Protein 9F8D (pdb70)

Solvent-accessible surface area: 13155 Å² total; per-residue (Å²): 226,125,169,155,84,96,64,120,119,5,72,72,67,75,22,1,136,95,38,69,73,30,63,7,83,85,34,47,46,0,11,0,52,90,16,57,17,159,43,122,17,101,0,0,0,0,1,1,0,2,31,4,13,9,1,20,25,0,54,117,4,0,129,35,0,50,60,33,57,0,4,0,0,0,0,0,2,6,1,4,4,25,0,29,27,121,72,12,42,17,100,48,0,77,14,1,2,61,2,1,8,60,2,0,54,38,12,43,163,99,81,104,85,34,61,2,0,0,0,0,8,15,2,0,0,0,0,2,0,22,0,4,14,88,68,91,75,70,10,36,0,0,0,0,0,0,4,15,3,49,26,33,82,136,58,16,86,80,19,124,100,40,8,51,101,19,128,127,70,138,65,98,132,49,51,31,51,90,66,80,22,66,9,15,4,75,30,165,90,40,19,93,79,20,65,81,25,126,41,9,33,90,61,23,26,65,1,71,1,2,22,20,27,32,42,0,26,47,68,0,104,149,6,0,71,128,1,74,11,36,0,7,0,0,1,0,45,39,9,149,47,3,34,24,140,1,2,115,46,0,46,134,63,2,112,3,181,45,65,58,45,73,53,16,146,26,0,69,6,8,0,8,36,2,58,79,131,16,25,99,29,0,41,94,53,0,35,73,11,0,38,124,78,23,120

Structure (mmCIF, N/CA/C/O backbone):
data_9F8D
#
_entry.id   9F8D
#
_cell.length_a   90.328
_cell.length_b   127.265
_cell.length_c   62.774
_cell.angle_alpha   90.00
_cell.angle_beta   90.00
_cell.angle_gamma   90.00
#
_symmetry.space_group_name_H-M   'C 2 2 21'
#
loop_
_entity.id
_entity.type
_entity.pdbx_description
1 polymer 'Monoglyceride lipase'
2 non-polymer 6-[4-(5-chloranyl-1~{H}-indol-3-yl)piperidin-1-yl]carbonyl-4~{H}-1,4-benzoxazin-3-one
3 non-polymer 1,2-ETHANEDIOL
4 water water
#
loop_
_atom_site.group_PDB
_atom_site.id
_atom_site.type_symbol
_atom_site.label_atom_id
_atom_site.label_alt_id
_atom_site.label_comp_id
_atom_site.label_asym_id
_atom_site.label_entity_id
_atom_site.label_seq_id
_atom_site.pdbx_PDB_ins_code
_atom_site.Cartn_x
_atom_site.Cartn_y
_atom_site.Cartn_z
_atom_site.occupancy
_atom_site.B_iso_or_equiv
_atom_site.auth_seq_id
_atom_site.auth_comp_id
_atom_site.auth_asym_id
_atom_site.auth_atom_id
_atom_site.pdbx_PDB_model_num
ATOM 1 N N . MET A 1 21 ? -17.467 -64.351 11.991 1.00 31.68 1 MET A N 1
ATOM 2 C CA . MET A 1 21 ? -16.989 -62.976 12.191 1.00 31.57 1 MET A CA 1
ATOM 3 C C . MET A 1 21 ? -17.876 -61.977 11.429 1.00 34.72 1 MET A C 1
ATOM 4 O O . MET A 1 21 ? -18.005 -62.094 10.196 1.00 34.20 1 MET A O 1
ATOM 9 N N . PRO A 1 22 ? -18.479 -60.965 12.113 1.00 30.94 2 PRO A N 1
ATOM 10 C CA . PRO A 1 22 ? -19.275 -59.974 11.375 1.00 29.47 2 PRO A CA 1
ATOM 11 C C . PRO A 1 22 ? -18.357 -59.064 10.561 1.00 33.86 2 PRO A C 1
ATOM 12 O O . PRO A 1 22 ? -17.180 -58.908 10.900 1.00 32.22 2 PRO A O 1
ATOM 16 N N . GLU A 1 23 ? -18.881 -58.518 9.469 1.00 30.79 3 GLU A N 1
ATOM 17 C CA . GLU A 1 23 ? -18.106 -57.699 8.547 1.00 31.33 3 GLU A CA 1
ATOM 18 C C . GLU A 1 23 ? -18.723 -56.340 8.424 1.00 33.54 3 GLU A C 1
ATOM 19 O O . GLU A 1 23 ? -19.950 -56.212 8.492 1.00 31.47 3 GLU A O 1
ATOM 25 N N . GLU A 1 24 ? -17.876 -55.319 8.205 1.00 30.83 4 GLU A N 1
ATOM 26 C CA . GLU A 1 24 ? -18.350 -53.968 7.996 1.00 30.31 4 GLU A CA 1
ATOM 27 C C . GLU A 1 24 ? -19.113 -53.888 6.666 1.00 36.41 4 GLU A C 1
ATOM 28 O O . GLU A 1 24 ? -18.701 -54.505 5.676 1.00 36.44 4 GLU A O 1
ATOM 34 N N . SER A 1 25 ? -20.251 -53.159 6.669 1.00 33.69 5 SER A N 1
ATOM 35 C CA . SER A 1 25 ? -21.104 -52.968 5.496 1.00 33.22 5 SER A CA 1
ATOM 36 C C . SER A 1 25 ? -20.350 -52.159 4.442 1.00 36.36 5 SER A C 1
ATOM 37 O O . SER A 1 25 ? -19.402 -51.442 4.790 1.00 34.24 5 SER A O 1
ATOM 40 N N . SER A 1 26 ? -20.767 -52.278 3.152 1.00 33.04 6 SER A N 1
ATOM 41 C CA . SER A 1 26 ? -20.156 -51.573 2.017 1.00 33.05 6 SER A CA 1
ATOM 42 C C . SER A 1 26 ? -20.089 -50.066 2.288 1.00 33.55 6 SER A C 1
ATOM 43 O O . SER A 1 26 ? -20.981 -49.542 2.967 1.00 31.38 6 SER A O 1
ATOM 46 N N . PRO A 1 27 ? -19.002 -49.375 1.868 1.00 30.58 7 PRO A N 1
ATOM 47 C CA . PRO A 1 27 ? -18.902 -47.933 2.151 1.00 28.29 7 PRO A CA 1
ATOM 48 C C . PRO A 1 27 ? -20.120 -47.107 1.712 1.00 27.00 7 PRO A C 1
ATOM 49 O O . PRO A 1 27 ? -20.662 -47.332 0.624 1.00 26.36 7 PRO A O 1
ATOM 53 N N . ARG A 1 28 ? -20.579 -46.202 2.587 1.00 22.62 8 ARG A N 1
ATOM 54 C CA . ARG A 1 28 ? -21.691 -45.297 2.250 1.00 21.34 8 ARG A CA 1
ATOM 55 C C . ARG A 1 28 ? -21.316 -44.385 1.097 1.00 20.05 8 ARG A C 1
ATOM 56 O O . ARG A 1 28 ? -20.187 -43.888 1.066 1.00 19.26 8 ARG A O 1
ATOM 64 N N . ARG A 1 29 ? -22.225 -44.264 0.117 1.00 18.87 9 ARG A N 1
ATOM 65 C CA . ARG A 1 29 ? -21.938 -43.518 -1.114 1.00 17.45 9 ARG A CA 1
ATOM 66 C C . ARG A 1 29 ? -22.884 -42.367 -1.307 1.00 17.84 9 ARG A C 1
ATOM 67 O O . ARG A 1 29 ? -24.020 -42.391 -0.828 1.00 17.62 9 ARG A O 1
ATOM 75 N N . THR A 1 30 ? -22.440 -41.365 -2.067 1.00 14.97 10 THR A N 1
ATOM 76 C CA . THR A 1 30 ? -23.293 -40.242 -2.424 1.00 14.89 10 THR A CA 1
ATOM 77 C C . THR A 1 30 ? -24.426 -40.752 -3.348 1.00 16.46 10 THR A C 1
ATOM 78 O O . THR A 1 30 ? -24.351 -41.879 -3.874 1.00 15.76 10 THR A O 1
ATOM 82 N N . PRO A 1 31 ? -25.429 -39.918 -3.650 1.00 15.29 11 PRO A N 1
ATOM 83 C CA . PRO A 1 31 ? -26.472 -40.353 -4.614 1.00 16.50 11 PRO A CA 1
ATOM 84 C C . PRO A 1 31 ? -25.903 -40.611 -6.012 1.00 18.33 11 PRO A C 1
ATOM 85 O O . PRO A 1 31 ? -26.566 -41.278 -6.818 1.00 19.69 11 PRO A O 1
ATOM 89 N N . GLN A 1 32 ? -24.670 -40.148 -6.275 1.00 15.79 12 GLN A N 1
ATOM 90 C CA . GLN A 1 32 ? -23.959 -40.359 -7.540 1.00 16.37 12 GLN A CA 1
ATOM 91 C C . GLN A 1 32 ? -22.972 -41.523 -7.442 1.00 19.57 12 GLN A C 1
ATOM 92 O O . GLN A 1 32 ? -22.131 -41.701 -8.329 1.00 20.57 12 GLN A O 1
ATOM 98 N N . SER A 1 33 ? -23.073 -42.305 -6.349 1.00 16.76 13 SER A N 1
ATOM 99 C CA A SER A 1 33 ? -22.327 -43.550 -6.083 0.44 17.88 13 SER A CA 1
ATOM 100 C CA B SER A 1 33 ? -22.312 -43.545 -6.168 0.56 16.31 13 SER A CA 1
ATOM 101 C C . SER A 1 33 ? -20.826 -43.359 -5.806 1.00 19.94 13 SER A C 1
ATOM 102 O O . SER A 1 33 ? -20.032 -44.312 -5.974 1.00 22.87 13 SER A O 1
ATOM 107 N N . ILE A 1 34 ? -20.439 -42.205 -5.252 1.00 17.49 14 ILE A N 1
ATOM 108 C CA A ILE A 1 34 ? -19.048 -41.984 -4.857 0.50 16.32 14 ILE A CA 1
ATOM 109 C CA B ILE A 1 34 ? -19.047 -41.994 -4.850 0.50 16.31 14 ILE A CA 1
ATOM 110 C C . ILE A 1 34 ? -18.946 -42.282 -3.351 1.00 17.97 14 ILE A C 1
ATOM 111 O O . ILE A 1 34 ? -19.728 -41.701 -2.559 1.00 16.82 14 ILE A O 1
ATOM 120 N N . PRO A 1 35 ? -17.975 -43.099 -2.875 1.00 17.65 15 PRO A N 1
ATOM 121 C CA . PRO A 1 35 ? -17.895 -43.314 -1.421 1.00 16.65 15 PRO A CA 1
ATOM 122 C C . PRO A 1 35 ? -17.634 -42.012 -0.669 1.00 18.19 15 PRO A C 1
ATOM 123 O O . PRO A 1 35 ? -16.727 -41.256 -1.044 1.00 16.76 15 PRO A O 1
ATOM 127 N N . TYR A 1 36 ? -18.397 -41.776 0.425 1.00 15.84 16 TYR A N 1
ATOM 128 C CA . TYR A 1 36 ? -18.130 -40.607 1.244 1.00 15.72 16 TYR A CA 1
ATOM 129 C C . TYR A 1 36 ? -16.718 -40.639 1.833 1.00 17.87 16 TYR A C 1
ATOM 130 O O . TYR A 1 36 ? -16.153 -39.575 2.086 1.00 18.10 16 TYR A O 1
ATOM 139 N N . GLN A 1 37 ? -16.133 -41.835 2.032 1.00 17.87 17 GLN A N 1
ATOM 140 C CA . GLN A 1 37 ? -14.769 -41.892 2.575 1.00 18.86 17 GLN A CA 1
ATOM 141 C C . GLN A 1 37 ? -13.749 -41.198 1.660 1.00 22.07 17 GLN A C 1
ATOM 142 O O . GLN A 1 37 ? -12.663 -40.832 2.128 1.00 23.94 17 GLN A O 1
ATOM 148 N N . ASP A 1 38 ? -14.109 -41.010 0.371 1.00 18.42 18 ASP A N 1
ATOM 149 C CA . ASP A 1 38 ? -13.241 -40.376 -0.608 1.00 19.03 18 ASP A CA 1
ATOM 150 C C . ASP A 1 38 ? -13.527 -38.881 -0.759 1.00 20.29 18 ASP A C 1
ATOM 151 O O . ASP A 1 38 ? -12.974 -38.240 -1.660 1.00 20.23 18 ASP A O 1
ATOM 156 N N . LEU A 1 39 ? -14.429 -38.335 0.063 1.00 17.18 19 LEU A N 1
ATOM 157 C CA . LEU A 1 39 ? -14.818 -36.935 -0.086 1.00 16.97 19 LEU A CA 1
ATOM 158 C C . LEU A 1 39 ? -14.853 -36.217 1.247 1.00 17.18 19 LEU A C 1
ATOM 159 O O . LEU A 1 39 ? -15.185 -36.855 2.258 1.00 16.79 19 LEU A O 1
ATOM 164 N N . PRO A 1 40 ? -14.630 -34.894 1.296 1.00 15.24 20 PRO A N 1
ATOM 165 C CA . PRO A 1 40 ? -14.840 -34.182 2.565 1.00 15.44 20 PRO A CA 1
ATOM 166 C C . PRO A 1 40 ? -16.337 -34.296 2.916 1.00 15.17 20 PRO A C 1
ATOM 167 O O . PRO A 1 40 ? -17.193 -34.153 2.057 1.00 14.27 20 PRO A O 1
ATOM 171 N N . HIS A 1 41 ? -16.644 -34.606 4.184 1.00 14.76 21 HIS A N 1
ATOM 172 C CA . HIS A 1 41 ? -18.036 -34.794 4.575 1.00 14.44 21 HIS A CA 1
ATOM 173 C C . HIS A 1 41 ? -18.265 -34.521 6.038 1.00 15.00 21 HIS A C 1
ATOM 174 O O . HIS A 1 41 ? -17.291 -34.334 6.797 1.00 16.75 21 HIS A O 1
ATOM 181 N N . LEU A 1 42 ? -19.543 -34.535 6.431 1.00 13.63 22 LEU A N 1
ATOM 182 C CA . LEU A 1 42 ? -19.966 -34.332 7.822 1.00 15.83 22 LEU A CA 1
ATOM 183 C C . LEU A 1 42 ? -21.262 -35.127 7.998 1.00 18.68 22 LEU A C 1
ATOM 184 O O . LEU A 1 42 ? -22.075 -35.139 7.070 1.00 21.34 22 LEU A O 1
ATOM 189 N N . VAL A 1 43 ? -21.479 -35.768 9.140 1.00 14.42 23 VAL A N 1
ATOM 190 C CA . VAL A 1 43 ? -22.711 -36.493 9.361 1.00 14.44 23 VAL A CA 1
ATOM 191 C C . VAL A 1 43 ? -23.606 -35.610 10.222 1.00 14.46 23 VAL A C 1
ATOM 192 O O . VAL A 1 43 ? -23.176 -35.188 11.305 1.00 15.60 23 VAL A O 1
ATOM 196 N N . ASN A 1 44 ? -24.825 -35.332 9.755 1.00 14.82 24 ASN A N 1
ATOM 197 C CA . ASN A 1 44 ? -25.703 -34.435 10.485 1.00 13.29 24 ASN A CA 1
ATOM 198 C C . ASN A 1 44 ? -26.407 -35.172 11.623 1.00 15.67 24 ASN A C 1
ATOM 199 O O . ASN A 1 44 ? -26.195 -36.371 11.852 1.00 16.10 24 ASN A O 1
ATOM 204 N N . ALA A 1 45 ? -27.232 -34.438 12.381 1.00 15.79 25 ALA A N 1
ATOM 205 C CA . ALA A 1 45 ? -27.912 -34.983 13.569 1.00 16.93 25 ALA A CA 1
ATOM 206 C C . ALA A 1 45 ? -28.885 -36.098 13.266 1.00 18.99 25 ALA A C 1
ATOM 207 O O . ALA A 1 45 ? -29.211 -36.882 14.170 1.00 20.00 25 ALA A O 1
ATOM 209 N N . ASP A 1 46 ? -29.332 -36.199 11.999 1.00 17.72 26 ASP A N 1
ATOM 210 C CA . ASP A 1 46 ? -30.231 -37.246 11.542 1.00 18.46 26 ASP A CA 1
ATOM 211 C C . ASP A 1 46 ? -29.465 -38.427 10.955 1.00 19.79 26 ASP A C 1
ATOM 212 O O . ASP A 1 46 ? -30.085 -39.332 10.381 1.00 20.75 26 ASP A O 1
ATOM 217 N N . GLY A 1 47 ? -28.137 -38.420 11.081 1.00 16.60 27 GLY A N 1
ATOM 218 C CA . GLY A 1 47 ? -27.291 -39.495 10.555 1.00 17.40 27 GLY A CA 1
ATOM 219 C C . GLY A 1 47 ? -27.109 -39.482 9.046 1.00 17.28 27 GLY A C 1
ATOM 220 O O . GLY A 1 47 ? -26.733 -40.501 8.453 1.00 18.01 27 GLY A O 1
ATOM 221 N N . GLN A 1 48 ? -27.338 -38.339 8.418 1.00 15.57 28 GLN A N 1
ATOM 222 C CA . GLN A 1 48 ? -27.214 -38.181 6.980 1.00 15.24 28 GLN A CA 1
ATOM 223 C C . GLN A 1 48 ? -25.877 -37.548 6.652 1.00 15.11 28 GLN A C 1
ATOM 224 O O . GLN A 1 48 ? -25.468 -36.575 7.302 1.00 15.44 28 GLN A O 1
ATOM 230 N N . TYR A 1 49 ? -25.216 -38.067 5.614 1.00 14.28 29 TYR A N 1
ATOM 231 C CA . TYR A 1 49 ? -23.941 -37.505 5.199 1.00 13.45 29 TYR A CA 1
ATOM 232 C C . TYR A 1 49 ? -24.152 -36.299 4.346 1.00 14.00 29 TYR A C 1
ATOM 233 O O . TYR A 1 49 ? -24.947 -36.323 3.376 1.00 14.69 29 TYR A O 1
ATOM 242 N N . LEU A 1 50 ? -23.421 -35.243 4.682 1.00 12.34 30 LEU A N 1
ATOM 243 C CA . LEU A 1 50 ? -23.397 -34.015 3.903 1.00 13.40 30 LEU A CA 1
ATOM 244 C C . LEU A 1 50 ? -22.048 -33.899 3.233 1.00 13.71 30 LEU A C 1
ATOM 245 O O . LEU A 1 50 ? -21.000 -34.024 3.875 1.00 13.55 30 LEU A O 1
ATOM 250 N N . PHE A 1 51 ? -22.072 -33.688 1.922 1.00 12.62 31 PHE A N 1
ATOM 251 C CA . PHE A 1 51 ? -20.845 -33.427 1.171 1.00 12.10 31 PHE A CA 1
ATOM 252 C C . PHE A 1 51 ? -20.358 -31.992 1.495 1.00 12.83 31 PHE A C 1
ATOM 253 O O . PHE A 1 51 ? -21.157 -31.051 1.404 1.00 13.14 31 PHE A O 1
ATOM 261 N N . CYS A 1 52 ? -19.052 -31.847 1.757 1.00 12.12 32 CYS A N 1
ATOM 262 C CA . CYS A 1 52 ? -18.446 -30.570 2.116 1.00 12.75 32 CYS A CA 1
ATOM 263 C C . CYS A 1 52 ? -17.413 -30.123 1.116 1.00 14.27 32 CYS A C 1
ATOM 264 O O . CYS A 1 52 ? -16.769 -30.934 0.435 1.00 13.86 32 CYS A O 1
ATOM 267 N N . ARG A 1 53 ? -17.180 -28.790 1.110 1.00 13.60 33 ARG A N 1
ATOM 268 C CA . ARG A 1 53 ? -16.133 -28.161 0.298 1.00 13.67 33 ARG A CA 1
ATOM 269 C C . ARG A 1 53 ? -15.393 -27.155 1.155 1.00 14.47 33 ARG A C 1
ATOM 270 O O . ARG A 1 53 ? -16.005 -26.472 1.992 1.00 14.37 33 ARG A O 1
ATOM 278 N N . TYR A 1 54 ? -14.087 -27.023 0.896 1.00 14.61 34 TYR A N 1
ATOM 279 C CA . TYR A 1 54 ? -13.213 -26.095 1.610 1.00 15.60 34 TYR A CA 1
ATOM 280 C C . TYR A 1 54 ? -12.291 -25.393 0.657 1.00 18.23 34 TYR A C 1
ATOM 281 O O . TYR A 1 54 ? -11.780 -26.021 -0.264 1.00 17.98 34 TYR A O 1
ATOM 290 N N . TRP A 1 55 ? -12.093 -24.075 0.866 1.00 16.38 35 TRP A N 1
ATOM 291 C CA . TRP A 1 55 ? -11.127 -23.289 0.091 1.00 17.84 35 TRP A CA 1
ATOM 292 C C . TRP A 1 55 ? -10.329 -22.481 1.111 1.00 18.69 35 TRP A C 1
ATOM 293 O O . TRP A 1 55 ? -10.807 -21.471 1.633 1.00 18.69 35 TRP A O 1
ATOM 304 N N . ALA A 1 56 ? -9.146 -22.967 1.462 1.00 18.76 36 ALA A N 1
ATOM 305 C CA . ALA A 1 56 ? -8.310 -22.344 2.481 1.00 20.26 36 ALA A CA 1
ATOM 306 C C . ALA A 1 56 ? -7.112 -21.634 1.874 1.00 23.81 36 ALA A C 1
ATOM 307 O O . ALA A 1 56 ? -6.494 -22.154 0.947 1.00 23.92 36 ALA A O 1
ATOM 309 N N . PRO A 1 57 ? -6.744 -20.469 2.431 1.00 22.31 37 PRO A N 1
ATOM 310 C CA . PRO A 1 57 ? -5.558 -19.752 1.927 1.00 23.39 37 PRO A CA 1
ATOM 311 C C . PRO A 1 57 ? -4.260 -20.403 2.439 1.00 29.72 37 PRO A C 1
ATOM 312 O O . PRO A 1 57 ? -4.329 -21.227 3.348 1.00 28.20 37 PRO A O 1
ATOM 316 N N . THR A 1 58 ? -3.088 -20.027 1.876 1.00 29.05 38 THR A N 1
ATOM 317 C CA . THR A 1 58 ? -1.793 -20.581 2.315 1.00 31.37 38 THR A CA 1
ATOM 318 C C . THR A 1 58 ? -1.402 -20.045 3.696 1.00 38.95 38 THR A C 1
ATOM 319 O O . THR A 1 58 ? -0.828 -20.781 4.502 1.00 40.23 38 THR A O 1
ATOM 323 N N . GLY A 1 59 ? -1.739 -18.785 3.959 1.00 36.88 39 GLY A N 1
ATOM 324 C CA . GLY A 1 59 ? -1.459 -18.138 5.235 1.00 38.00 39 GLY A CA 1
ATOM 325 C C . GLY A 1 59 ? -2.531 -18.398 6.272 1.00 40.91 39 GLY A C 1
ATOM 326 O O . GLY A 1 59 ? -3.505 -19.115 6.001 1.00 39.74 39 GLY A O 1
ATOM 327 N N . THR A 1 60 ? -2.353 -17.817 7.479 1.00 36.68 40 THR A N 1
ATOM 328 C CA . THR A 1 60 ? -3.318 -17.926 8.581 1.00 34.78 40 THR A CA 1
ATOM 329 C C . THR A 1 60 ? -4.602 -17.203 8.114 1.00 33.37 40 THR A C 1
ATOM 330 O O . THR A 1 60 ? -4.486 -16.087 7.605 1.00 32.25 40 THR A O 1
ATOM 334 N N . PRO A 1 61 ? -5.811 -17.806 8.231 1.00 28.53 41 PRO A N 1
ATOM 335 C CA . PRO A 1 61 ? -7.016 -17.098 7.759 1.00 26.13 41 PRO A CA 1
ATOM 336 C C . PRO A 1 61 ? -7.373 -15.917 8.648 1.00 28.82 41 PRO A C 1
ATOM 337 O O . PRO A 1 61 ? -7.139 -15.964 9.862 1.00 30.12 41 PRO A O 1
ATOM 341 N N . LYS A 1 62 ? -7.916 -14.864 8.048 1.00 25.32 42 LYS A N 1
ATOM 342 C CA . LYS A 1 62 ? -8.351 -13.684 8.789 1.00 25.11 42 LYS A CA 1
ATOM 343 C C . LYS A 1 62 ? -9.734 -13.955 9.382 1.00 24.54 42 LYS A C 1
ATOM 344 O O . LYS A 1 62 ? -10.126 -13.314 10.363 1.00 24.20 42 LYS A O 1
ATOM 350 N N . ALA A 1 63 ? -10.501 -14.867 8.753 1.00 20.62 43 ALA A N 1
ATOM 351 C CA . ALA A 1 63 ? -11.869 -15.138 9.155 1.00 18.43 43 ALA A CA 1
ATOM 352 C C . ALA A 1 63 ? -12.340 -16.366 8.411 1.00 18.66 43 ALA A C 1
ATOM 353 O O . ALA A 1 63 ? -11.692 -16.808 7.470 1.00 18.92 43 ALA A O 1
ATOM 355 N N . LEU A 1 64 ? -13.474 -16.906 8.842 1.00 17.15 44 LEU A N 1
ATOM 356 C CA . LEU A 1 64 ? -14.127 -18.034 8.175 1.00 16.13 44 LEU A CA 1
ATOM 357 C C . LEU A 1 64 ? -15.376 -17.521 7.490 1.00 16.11 44 LEU A C 1
ATOM 358 O O . LEU A 1 64 ? -15.987 -16.570 7.994 1.00 15.59 44 LEU A O 1
ATOM 363 N N . ILE A 1 65 ? -15.813 -18.194 6.421 1.00 14.77 45 ILE A N 1
ATOM 364 C CA . ILE A 1 65 ? -17.064 -17.791 5.773 1.00 14.11 45 ILE A CA 1
ATOM 365 C C . ILE A 1 65 ? -17.730 -19.040 5.233 1.00 13.82 45 ILE A C 1
ATOM 366 O O . ILE A 1 65 ? -17.122 -19.802 4.479 1.00 14.77 45 ILE A O 1
ATOM 371 N N . PHE A 1 66 ? -18.979 -19.243 5.646 1.00 12.58 46 PHE A N 1
ATOM 372 C CA . PHE A 1 66 ? -19.800 -20.344 5.145 1.00 12.41 46 PHE A CA 1
ATOM 373 C C . PHE A 1 66 ? -20.624 -19.890 3.972 1.00 13.14 46 PHE A C 1
ATOM 374 O O . PHE A 1 66 ? -21.307 -18.858 4.078 1.00 13.16 46 PHE A O 1
ATOM 382 N N . VAL A 1 67 ? -20.653 -20.673 2.899 1.00 12.20 47 VAL A N 1
ATOM 383 C CA . VAL A 1 67 ? -21.442 -20.380 1.708 1.00 12.22 47 VAL A CA 1
ATOM 384 C C . VAL A 1 67 ? -22.640 -21.313 1.666 1.00 12.89 47 VAL A C 1
ATOM 385 O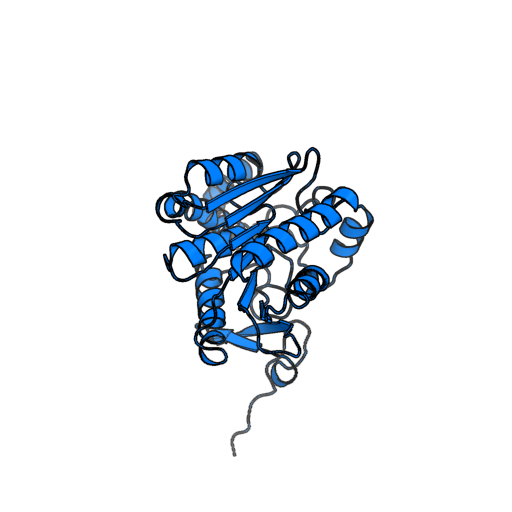 O . VAL A 1 67 ? -22.471 -22.551 1.683 1.00 12.70 47 VAL A O 1
ATOM 389 N N . SER A 1 68 ? -23.844 -20.743 1.552 1.00 12.11 48 SER A N 1
ATOM 390 C CA . SER A 1 68 ? -25.128 -21.422 1.633 1.00 11.84 48 SER A CA 1
ATOM 391 C C . SER A 1 68 ? -25.869 -21.310 0.307 1.00 12.47 48 SER A C 1
ATOM 392 O O . SER A 1 68 ? -26.328 -20.215 -0.068 1.00 12.16 48 SER A O 1
ATOM 395 N N . HIS A 1 69 ? -25.944 -22.426 -0.433 1.00 11.32 49 HIS A N 1
ATOM 396 C CA . HIS A 1 69 ? -26.544 -22.446 -1.765 1.00 10.96 49 HIS A CA 1
ATOM 397 C C . HIS A 1 69 ? -28.059 -22.462 -1.744 1.00 10.72 49 HIS A C 1
ATOM 398 O O . HIS A 1 69 ? -28.697 -22.626 -0.700 1.00 11.91 49 HIS A O 1
ATOM 405 N N . GLY A 1 70 ? -28.638 -22.272 -2.932 1.00 11.72 50 GLY A N 1
ATOM 406 C CA . GLY A 1 70 ? -30.084 -22.205 -3.051 1.00 11.72 50 GLY A CA 1
ATOM 407 C C . GLY A 1 70 ? -30.788 -23.507 -3.406 1.00 12.21 50 GLY A C 1
ATOM 408 O O . GLY A 1 70 ? -30.187 -24.602 -3.474 1.00 11.56 50 GLY A O 1
ATOM 409 N N . ALA A 1 71 ? -32.100 -23.413 -3.571 1.00 12.40 51 ALA A N 1
ATOM 410 C CA . ALA A 1 71 ? -32.968 -24.580 -3.845 1.00 12.53 51 ALA A CA 1
ATOM 411 C C . ALA A 1 71 ? -32.619 -25.257 -5.145 1.00 13.89 51 ALA A C 1
ATOM 412 O O . ALA A 1 71 ? -32.437 -24.587 -6.154 1.00 14.25 51 ALA A O 1
ATOM 414 N N . GLY A 1 72 ? -32.497 -26.584 -5.089 1.00 12.72 52 GLY A N 1
ATOM 415 C CA . GLY A 1 72 ? -32.229 -27.410 -6.261 1.00 13.20 52 GLY A CA 1
ATOM 416 C C . GLY A 1 72 ? -30.806 -27.389 -6.747 1.00 13.11 52 GLY A C 1
ATOM 417 O O . GLY A 1 72 ? -30.469 -28.196 -7.620 1.00 15.49 52 GLY A O 1
ATOM 418 N N . GLU A 1 73 ? -29.956 -26.504 -6.229 1.00 12.12 53 GLU A N 1
ATOM 419 C CA . GLU A 1 73 ? -28.589 -26.417 -6.723 1.00 12.06 53 GLU A CA 1
ATOM 420 C C . GLU A 1 73 ? -27.627 -27.039 -5.709 1.00 12.19 53 GLU A C 1
ATOM 421 O O . GLU A 1 73 ? -28.015 -27.995 -5.028 1.00 12.72 53 GLU A O 1
ATOM 427 N N . HIS A 1 74 ? -26.364 -26.595 -5.660 1.00 12.03 54 HIS A N 1
ATOM 428 C CA . HIS A 1 74 ? -25.349 -27.248 -4.837 1.00 11.42 54 HIS A CA 1
ATOM 429 C C . HIS A 1 74 ? -24.153 -26.310 -4.709 1.00 12.95 54 HIS A C 1
ATOM 430 O O . HIS A 1 74 ? -24.057 -25.278 -5.401 1.00 13.07 54 HIS A O 1
ATOM 437 N N . SER A 1 75 ? -23.209 -26.694 -3.842 1.00 12.76 55 SER A N 1
ATOM 438 C CA . SER A 1 75 ? -22.083 -25.843 -3.498 1.00 12.30 55 SER A CA 1
ATOM 439 C C . SER A 1 75 ? -21.061 -25.658 -4.594 1.00 13.37 55 SER A C 1
ATOM 440 O O . SER A 1 75 ? -20.317 -24.671 -4.548 1.00 13.53 55 SER A O 1
ATOM 443 N N . GLY A 1 76 ? -20.999 -26.575 -5.564 1.00 13.05 56 GLY A N 1
ATOM 444 C CA . GLY A 1 76 ? -20.005 -26.430 -6.633 1.00 13.99 56 GLY A CA 1
ATOM 445 C C . GLY A 1 76 ? -20.229 -25.213 -7.509 1.00 15.62 56 GLY A C 1
ATOM 446 O O . GLY A 1 76 ? -19.306 -24.765 -8.209 1.00 15.77 56 GLY A O 1
ATOM 447 N N . ARG A 1 77 ? -21.450 -24.665 -7.462 1.00 13.80 57 ARG A N 1
ATOM 448 C CA . ARG A 1 77 ? -21.777 -23.457 -8.229 1.00 14.00 57 ARG A CA 1
ATOM 449 C C . ARG A 1 77 ? -21.148 -22.197 -7.643 1.00 15.12 57 ARG A C 1
ATOM 450 O O . ARG A 1 77 ? -21.218 -21.133 -8.279 1.00 14.21 57 ARG A O 1
ATOM 458 N N . TYR A 1 78 ? -20.460 -22.316 -6.499 1.00 14.42 58 TYR A N 1
ATOM 459 C CA . TYR A 1 78 ? -19.858 -21.171 -5.816 1.00 13.87 58 TYR A CA 1
ATOM 460 C C . TYR A 1 78 ? -18.356 -21.145 -5.926 1.00 14.35 58 TYR A C 1
ATOM 461 O O . TYR A 1 78 ? -17.689 -20.347 -5.249 1.00 15.02 58 TYR A O 1
ATOM 470 N N . GLU A 1 79 ? -17.807 -21.947 -6.845 1.00 14.81 59 GLU A N 1
ATOM 471 C CA . GLU A 1 79 ? -16.377 -22.023 -7.010 1.00 15.35 59 GLU A CA 1
ATOM 472 C C . GLU A 1 79 ? -15.704 -20.658 -7.175 1.00 17.53 59 GLU A C 1
ATOM 473 O O . GLU A 1 79 ? -14.729 -20.365 -6.469 1.00 16.68 59 GLU A O 1
ATOM 479 N N . GLU A 1 80 ? -16.190 -19.831 -8.132 1.00 16.30 60 GLU A N 1
ATOM 480 C CA . GLU A 1 80 ? -15.518 -18.546 -8.366 1.00 16.55 60 GLU A CA 1
ATOM 481 C C . GLU A 1 80 ? -15.667 -17.585 -7.196 1.00 16.78 60 GLU A C 1
ATOM 482 O O . GLU A 1 80 ? -14.662 -16.933 -6.846 1.00 17.46 60 GLU A O 1
ATOM 488 N N . LEU A 1 81 ? -16.865 -17.487 -6.596 1.00 14.85 61 LEU A N 1
ATOM 489 C CA . LEU A 1 81 ? -17.023 -16.639 -5.424 1.00 15.73 61 LEU A CA 1
ATOM 490 C C . LEU A 1 81 ? -16.094 -17.073 -4.304 1.00 16.47 61 LEU A C 1
ATOM 491 O O . LEU A 1 81 ? -15.470 -16.241 -3.640 1.00 16.36 61 LEU A O 1
ATOM 496 N N . ALA A 1 82 ? -16.036 -18.395 -4.075 1.00 14.14 62 ALA A N 1
ATOM 497 C CA . ALA A 1 82 ? -15.207 -18.935 -3.011 1.00 15.49 62 ALA A CA 1
ATOM 498 C C . ALA A 1 82 ? -13.731 -18.672 -3.249 1.00 17.41 62 ALA A C 1
ATOM 499 O O . ALA A 1 82 ? -13.027 -18.274 -2.310 1.00 16.96 62 ALA A O 1
ATOM 501 N N . ARG A 1 83 ? -13.272 -18.781 -4.508 1.00 16.38 63 ARG A N 1
ATOM 502 C CA . ARG A 1 83 ? -11.869 -18.495 -4.803 1.00 17.88 63 ARG A CA 1
ATOM 503 C C . ARG A 1 83 ? -11.547 -17.018 -4.610 1.00 21.38 63 ARG A C 1
ATOM 504 O O . ARG A 1 83 ? -10.466 -16.688 -4.107 1.00 22.08 63 ARG A O 1
ATOM 512 N N . MET A 1 84 ? -12.514 -16.135 -4.890 1.00 18.31 64 MET A N 1
ATOM 513 C CA . MET A 1 84 ? -12.286 -14.700 -4.643 1.00 17.64 64 MET A CA 1
ATOM 514 C C . MET A 1 84 ? -12.157 -14.446 -3.135 1.00 18.58 64 MET A C 1
ATOM 515 O O . MET A 1 84 ? -11.254 -13.729 -2.700 1.00 19.47 64 MET A O 1
ATOM 520 N N . LEU A 1 85 ? -13.012 -15.084 -2.327 1.00 16.26 65 LEU A N 1
ATOM 521 C CA . LEU A 1 85 ? -12.980 -14.870 -0.878 1.00 16.57 65 LEU A CA 1
ATOM 522 C C . LEU A 1 85 ? -11.723 -15.450 -0.269 1.00 19.43 65 LEU A C 1
ATOM 523 O O . LEU A 1 85 ? -11.149 -14.847 0.650 1.00 20.28 65 LEU A O 1
ATOM 528 N N . MET A 1 86 ? -11.288 -16.612 -0.777 1.00 17.76 66 MET A N 1
ATOM 529 C CA A MET A 1 86 ? -10.063 -17.247 -0.319 0.50 18.27 66 MET A CA 1
ATOM 530 C CA B MET A 1 86 ? -10.050 -17.255 -0.336 0.50 17.66 66 MET A CA 1
ATOM 531 C C . MET A 1 86 ? -8.868 -16.321 -0.636 1.00 20.87 66 MET A C 1
ATOM 532 O O . MET A 1 86 ? -7.913 -16.238 0.157 1.00 21.42 66 MET A O 1
ATOM 541 N N . GLY A 1 87 ? -8.950 -15.599 -1.762 1.00 20.22 67 GLY A N 1
ATOM 542 C CA . GLY A 1 87 ? -7.925 -14.636 -2.170 1.00 22.02 67 GLY A CA 1
ATOM 543 C C . GLY A 1 87 ? -7.815 -13.460 -1.211 1.00 26.15 67 GLY A C 1
ATOM 544 O O . GLY A 1 87 ? -6.806 -12.749 -1.221 1.00 28.23 67 GLY A O 1
ATOM 545 N N . LEU A 1 88 ? -8.863 -13.225 -0.384 1.00 22.24 68 LEU A N 1
ATOM 546 C CA . LEU A 1 88 ? -8.886 -12.178 0.649 1.00 21.78 68 LEU A CA 1
ATOM 547 C C . LEU A 1 88 ? -8.412 -12.742 1.994 1.00 25.11 68 LEU A C 1
ATOM 548 O O . LEU A 1 88 ? -8.550 -12.080 3.029 1.00 25.00 68 LEU A O 1
ATOM 553 N N . ASP A 1 89 ? -7.875 -13.975 1.970 1.00 21.81 69 ASP A N 1
ATOM 554 C CA . ASP A 1 89 ? -7.361 -14.698 3.131 1.00 21.99 69 ASP A CA 1
ATOM 555 C C . ASP A 1 89 ? -8.451 -15.158 4.080 1.00 23.22 69 ASP A C 1
ATOM 556 O O . ASP A 1 89 ? -8.196 -15.353 5.275 1.00 23.32 69 ASP A O 1
ATOM 561 N N . LEU A 1 90 ? -9.650 -15.421 3.535 1.00 19.55 70 LEU A N 1
ATOM 562 C CA . LEU A 1 90 ? -10.683 -16.060 4.348 1.00 17.59 70 LEU A CA 1
ATOM 563 C C . LEU A 1 90 ? -10.652 -17.551 4.047 1.00 19.90 70 LEU A C 1
ATOM 564 O O . LEU A 1 90 ? -10.320 -17.947 2.928 1.00 19.75 70 LEU A O 1
ATOM 569 N N . LEU A 1 91 ? -11.015 -18.361 5.034 1.00 17.58 71 LEU A N 1
ATOM 570 C CA . LEU A 1 91 ? -11.150 -19.795 4.789 1.00 17.43 71 LEU A CA 1
ATOM 571 C C . LEU A 1 91 ? -12.652 -19.976 4.492 1.00 17.73 71 LEU A C 1
ATOM 572 O O . LEU A 1 91 ? -13.486 -19.713 5.371 1.00 17.75 71 LEU A O 1
ATOM 577 N N . VAL A 1 92 ? -12.970 -20.391 3.258 1.00 15.14 72 VAL A N 1
ATOM 578 C CA . VAL A 1 92 ? -14.340 -20.546 2.813 1.00 14.20 72 VAL A CA 1
ATOM 579 C C . VAL A 1 92 ? -14.707 -22.008 2.994 1.00 15.32 72 VAL A C 1
ATOM 580 O O . VAL A 1 92 ? -13.903 -22.893 2.660 1.00 15.63 72 VAL A O 1
ATOM 584 N N . PHE A 1 93 ? -15.945 -22.272 3.427 1.00 13.51 73 PHE A N 1
ATOM 585 C CA . PHE A 1 93 ? -16.420 -23.648 3.571 1.00 13.63 73 PHE A CA 1
ATOM 586 C C . PHE A 1 93 ? -17.893 -23.693 3.241 1.00 13.30 73 PHE A C 1
ATOM 587 O O . PHE A 1 93 ? -18.593 -22.674 3.274 1.00 12.81 73 PHE A O 1
ATOM 595 N N . ALA A 1 94 ? -18.359 -24.885 2.828 1.00 13.03 74 ALA A N 1
ATOM 596 C CA . ALA A 1 94 ? -19.735 -25.051 2.383 1.00 12.93 74 ALA A CA 1
ATOM 597 C C . ALA A 1 94 ? -20.078 -26.510 2.534 1.00 13.17 74 ALA A C 1
ATOM 598 O O . ALA A 1 94 ? -19.188 -27.375 2.647 1.00 12.81 74 ALA A O 1
ATOM 600 N N . HIS A 1 95 ? -21.356 -26.805 2.425 1.00 12.29 75 HIS A N 1
ATOM 601 C CA . HIS A 1 95 ? -21.809 -28.175 2.219 1.00 11.98 75 HIS A CA 1
ATOM 602 C C . HIS A 1 95 ? -23.039 -28.130 1.329 1.00 11.62 75 HIS A C 1
ATOM 603 O O . HIS A 1 95 ? -23.693 -27.076 1.202 1.00 12.50 75 HIS A O 1
ATOM 610 N N . ASP A 1 96 ? -23.372 -29.260 0.715 1.00 11.90 76 ASP A N 1
ATOM 611 C CA . ASP A 1 96 ? -24.618 -29.378 -0.019 1.00 11.99 76 ASP A CA 1
ATOM 612 C C . ASP A 1 96 ? -25.715 -29.640 1.030 1.00 11.34 76 ASP A C 1
ATOM 613 O O . ASP A 1 96 ? -25.566 -30.503 1.892 1.00 12.23 76 ASP A O 1
ATOM 618 N N . HIS A 1 97 ? -26.794 -28.852 1.010 1.00 11.35 77 HIS A N 1
ATOM 619 C CA . HIS A 1 97 ? -27.861 -29.038 1.970 1.00 11.98 77 HIS A CA 1
ATOM 620 C C . HIS A 1 97 ? -28.450 -30.443 1.765 1.00 12.69 77 HIS A C 1
ATOM 621 O O . HIS A 1 97 ? -28.365 -31.017 0.675 1.00 12.40 77 HIS A O 1
ATOM 628 N N . VAL A 1 98 ? -29.080 -30.964 2.817 1.00 13.06 78 VAL A N 1
ATOM 629 C CA A VAL A 1 98 ? -29.697 -32.262 2.700 0.63 13.83 78 VAL A CA 1
ATOM 630 C CA B VAL A 1 98 ? -29.781 -32.246 2.756 0.37 11.88 78 VAL A CA 1
ATOM 631 C C . VAL A 1 98 ? -30.647 -32.245 1.485 1.00 14.18 78 VAL A C 1
ATOM 632 O O . VAL A 1 98 ? -31.270 -31.225 1.166 1.00 13.35 78 VAL A O 1
ATOM 639 N N . GLY A 1 99 ? -30.705 -33.366 0.778 1.00 13.84 79 GLY A N 1
ATOM 640 C CA . GLY A 1 99 ? -31.533 -33.487 -0.409 1.00 13.65 79 GLY A CA 1
ATOM 641 C C . GLY A 1 99 ? -31.020 -32.787 -1.648 1.00 14.38 79 GLY A C 1
ATOM 642 O O . GLY A 1 99 ? -31.749 -32.711 -2.648 1.00 15.23 79 GLY A O 1
ATOM 643 N N . HIS A 1 100 ? -29.782 -32.279 -1.595 1.00 12.82 80 HIS A N 1
ATOM 644 C CA . HIS A 1 100 ? -29.178 -31.550 -2.714 1.00 12.00 80 HIS A CA 1
ATOM 645 C C . HIS A 1 100 ? -27.812 -32.079 -3.059 1.00 12.47 80 HIS A C 1
ATOM 646 O O . HIS A 1 100 ? -27.113 -32.635 -2.198 1.00 12.87 80 HIS A O 1
ATOM 653 N N . GLY A 1 101 ? -27.434 -31.903 -4.323 1.00 12.54 81 GLY A N 1
ATOM 654 C CA . GLY A 1 101 ? -26.089 -32.170 -4.779 1.00 12.52 81 GLY A CA 1
ATOM 655 C C . GLY A 1 101 ? -25.591 -33.544 -4.387 1.00 13.66 81 GLY A C 1
ATOM 656 O O . GLY A 1 101 ? -26.259 -34.564 -4.654 1.00 13.87 81 GLY A O 1
ATOM 657 N N . GLN A 1 102 ? -24.416 -33.567 -3.738 1.00 12.02 82 GLN A N 1
ATOM 658 C CA . GLN A 1 102 ? -23.730 -34.793 -3.346 1.00 11.84 82 GLN A CA 1
ATOM 659 C C . GLN A 1 102 ? -24.043 -35.240 -1.921 1.00 13.34 82 GLN A C 1
ATOM 660 O O . GLN A 1 102 ? -23.473 -36.224 -1.452 1.00 13.55 82 GLN A O 1
ATOM 666 N N . SER A 1 103 ? -24.964 -34.544 -1.249 1.00 12.59 83 SER A N 1
ATOM 667 C CA . SER A 1 103 ? -25.365 -34.942 0.086 1.00 12.36 83 SER A CA 1
ATOM 668 C C . SER A 1 103 ? -26.506 -35.947 0.009 1.00 13.88 83 SER A C 1
ATOM 669 O O . SER A 1 103 ? -27.116 -36.139 -1.047 1.00 13.73 83 SER A O 1
ATOM 672 N N . GLU A 1 104 ? -26.731 -36.655 1.113 1.00 13.25 84 GLU A N 1
ATOM 673 C CA . GLU A 1 104 ? -27.795 -37.648 1.170 1.00 14.40 84 GLU A CA 1
ATOM 674 C C . GLU A 1 104 ? -29.157 -36.972 1.298 1.00 16.01 84 GLU A C 1
ATOM 675 O O . GLU A 1 104 ? -29.270 -35.759 1.541 1.00 14.75 84 GLU A O 1
ATOM 681 N N . GLY A 1 105 ? -30.187 -37.801 1.155 1.00 17.03 85 GLY A N 1
ATOM 682 C CA . GLY A 1 105 ? -31.578 -37.419 1.324 1.00 17.92 85 GLY A CA 1
ATOM 683 C C . GLY A 1 105 ? -32.366 -37.488 0.034 1.00 20.38 85 GLY A C 1
ATOM 684 O O . GLY A 1 105 ? -31.823 -37.243 -1.037 1.00 19.47 85 GLY A O 1
ATOM 685 N N . GLU A 1 106 ? -33.673 -37.776 0.129 1.00 21.04 86 GLU A N 1
ATOM 686 C CA . GLU A 1 106 ? -34.535 -37.738 -1.052 1.00 21.31 86 GLU A CA 1
ATOM 687 C C . GLU A 1 106 ? -34.406 -36.324 -1.649 1.00 21.92 86 GLU A C 1
ATOM 688 O O . GLU A 1 106 ? -34.301 -35.350 -0.903 1.00 19.90 86 GLU A O 1
ATOM 694 N N . ARG A 1 107 ? -34.324 -36.220 -2.979 1.00 21.43 87 ARG A N 1
ATOM 695 C CA . ARG A 1 107 ? -34.115 -34.947 -3.641 1.00 20.46 87 ARG A CA 1
ATOM 696 C C . ARG A 1 107 ? -35.162 -33.907 -3.354 1.00 22.91 87 ARG A C 1
ATOM 697 O O . ARG A 1 107 ? -36.356 -34.169 -3.553 1.00 23.77 87 ARG A O 1
ATOM 705 N N . MET A 1 108 ? -34.725 -32.729 -2.874 1.00 18.58 88 MET A N 1
ATOM 706 C CA A MET A 1 108 ? -35.570 -31.574 -2.560 0.50 16.84 88 MET A CA 1
ATOM 707 C CA B MET A 1 108 ? -35.675 -31.652 -2.663 0.50 19.13 88 MET A CA 1
ATOM 708 C C . MET A 1 108 ? -36.780 -31.985 -1.695 1.00 22.84 88 MET A C 1
ATOM 709 O O . MET A 1 108 ? -37.949 -31.683 -1.981 1.00 22.77 88 MET A O 1
ATOM 718 N N A VAL A 1 109 ? -36.451 -32.624 -0.585 0.44 20.58 89 VAL A N 1
ATOM 719 N N B VAL A 1 109 ? -36.431 -32.698 -0.610 0.56 18.18 89 VAL A N 1
ATOM 720 C CA A VAL A 1 109 ? -37.372 -32.944 0.486 0.44 21.83 89 VAL A CA 1
ATOM 721 C CA B VAL A 1 109 ? -37.294 -33.077 0.512 0.56 18.70 89 VAL A CA 1
ATOM 722 C C A VAL A 1 109 ? -36.648 -32.549 1.768 0.44 22.10 89 VAL A C 1
ATOM 723 C C B VAL A 1 109 ? -36.619 -32.593 1.795 0.56 20.67 89 VAL A C 1
ATOM 724 O O A VAL A 1 109 ? -35.425 -32.701 1.860 0.44 20.43 89 VAL A O 1
ATOM 725 O O B VAL A 1 109 ? -35.413 -32.780 1.944 0.56 18.88 89 VAL A O 1
ATOM 732 N N . VAL A 1 110 ? -37.381 -32.011 2.733 1.00 17.84 90 VAL A N 1
ATOM 733 C CA . VAL A 1 110 ? -36.808 -31.690 4.027 1.00 17.78 90 VAL A CA 1
ATOM 734 C C . VAL A 1 110 ? -37.910 -31.860 5.048 1.00 20.17 90 VAL A C 1
ATOM 735 O O . VAL A 1 110 ? -39.010 -31.356 4.810 1.00 21.17 90 VAL A O 1
ATOM 739 N N . SER A 1 111 ? -37.632 -32.540 6.173 1.00 18.22 91 SER A N 1
ATOM 740 C CA . SER A 1 111 ? -38.662 -32.759 7.180 1.00 19.17 91 SER A CA 1
ATOM 741 C C . SER A 1 111 ? -39.198 -31.457 7.727 1.00 20.63 91 SER A C 1
ATOM 742 O O . SER A 1 111 ? -40.418 -31.309 7.905 1.00 21.28 91 SER A O 1
ATOM 745 N N . ASP A 1 112 ? -38.295 -30.487 7.947 1.00 17.85 92 ASP A N 1
ATOM 746 C CA . ASP A 1 112 ? -38.663 -29.148 8.358 1.00 18.09 92 ASP A CA 1
ATOM 747 C C . ASP A 1 112 ? -37.535 -28.257 7.917 1.00 18.49 92 ASP A C 1
ATOM 748 O O . ASP A 1 112 ? -36.376 -28.669 8.000 1.00 17.77 92 ASP A O 1
ATOM 753 N N . PHE A 1 113 ? -37.854 -27.029 7.477 1.00 17.11 93 PHE A N 1
ATOM 754 C CA . PHE A 1 113 ? -36.826 -26.109 7.005 1.00 15.92 93 PHE A CA 1
ATOM 755 C C . PHE A 1 113 ? -35.688 -25.906 8.020 1.00 17.41 93 PHE A C 1
ATOM 756 O O . PHE A 1 113 ? -34.550 -25.678 7.613 1.00 16.10 93 PHE A O 1
ATOM 764 N N . HIS A 1 114 ? -35.973 -26.044 9.337 1.00 16.74 94 HIS A N 1
ATOM 765 C CA . HIS A 1 114 ? -34.925 -25.847 10.340 1.00 16.80 94 HIS A CA 1
ATOM 766 C C . HIS A 1 114 ? -33.760 -26.834 10.237 1.00 17.12 94 HIS A C 1
ATOM 767 O O . HIS A 1 114 ? -32.657 -26.519 10.679 1.00 16.57 94 HIS A O 1
ATOM 774 N N . VAL A 1 115 ? -33.971 -27.980 9.619 1.00 15.44 95 VAL A N 1
ATOM 775 C CA . VAL A 1 115 ? -32.880 -28.939 9.421 1.00 15.05 95 VAL A CA 1
ATOM 776 C C . VAL A 1 115 ? -31.724 -28.221 8.705 1.00 14.30 95 VAL A C 1
ATOM 777 O O . VAL A 1 115 ? -30.571 -28.419 9.050 1.00 14.63 95 VAL A O 1
ATOM 781 N N . PHE A 1 116 ? -32.031 -27.369 7.700 1.00 13.73 96 PHE A N 1
ATOM 782 C CA . PHE A 1 116 ? -30.951 -26.706 6.974 1.00 13.07 96 PHE A CA 1
ATOM 783 C C . PHE A 1 116 ? -30.155 -25.780 7.890 1.00 13.62 96 PHE A C 1
ATOM 784 O O . PHE A 1 116 ? -28.919 -25.689 7.762 1.00 13.94 96 PHE A O 1
ATOM 792 N N . VAL A 1 117 ? -30.860 -25.047 8.791 1.00 13.60 97 VAL A N 1
ATOM 793 C CA . VAL A 1 117 ? -30.241 -24.121 9.717 1.00 13.42 97 VAL A CA 1
ATOM 794 C C . VAL A 1 117 ? -29.399 -24.900 10.742 1.00 14.53 97 VAL A C 1
ATOM 795 O O . VAL A 1 117 ? -28.246 -24.549 10.999 1.00 14.43 97 VAL A O 1
ATOM 799 N N . ARG A 1 118 ? -29.984 -25.928 11.345 1.00 14.46 98 ARG A N 1
ATOM 800 C CA . ARG A 1 118 ? -29.282 -26.808 12.270 1.00 14.70 98 ARG A CA 1
ATOM 801 C C . ARG A 1 118 ? -27.978 -27.325 11.655 1.00 14.90 98 ARG A C 1
ATOM 802 O O . ARG A 1 118 ? -26.941 -27.338 12.306 1.00 15.11 98 ARG A O 1
ATOM 810 N N . ASP A 1 119 ? -28.044 -27.759 10.393 1.00 13.93 99 ASP A N 1
ATOM 811 C CA . ASP A 1 119 ? -26.856 -28.335 9.772 1.00 13.50 99 ASP A CA 1
ATOM 812 C C . ASP A 1 119 ? -25.777 -27.286 9.477 1.00 13.65 99 ASP A C 1
ATOM 813 O O . ASP A 1 119 ? -24.586 -27.570 9.651 1.00 13.58 99 ASP A O 1
ATOM 818 N N . VAL A 1 120 ? -26.193 -26.074 9.063 1.00 12.93 100 VAL A N 1
ATOM 819 C CA . VAL A 1 120 ? -25.199 -24.994 8.924 1.00 12.90 100 VAL A CA 1
ATOM 820 C C . VAL A 1 120 ? -24.521 -24.757 10.273 1.00 14.07 100 VAL A C 1
ATOM 821 O O . VAL A 1 120 ? -23.301 -24.637 10.353 1.00 13.67 100 VAL A O 1
ATOM 825 N N . LEU A 1 121 ? -25.329 -24.683 11.346 1.00 14.02 101 LEU A N 1
ATOM 826 C CA . LEU A 1 121 ? -24.748 -24.427 12.656 1.00 14.80 101 LEU A CA 1
ATOM 827 C C . LEU A 1 121 ? -23.783 -25.523 13.100 1.00 16.22 101 LEU A C 1
ATOM 828 O O . LEU A 1 121 ? -22.739 -25.229 13.693 1.00 15.82 101 LEU A O 1
ATOM 833 N N . GLN A 1 122 ? -24.103 -26.806 12.771 1.00 14.42 102 GLN A N 1
ATOM 834 C CA . GLN A 1 122 ? -23.176 -27.859 13.136 1.00 14.52 102 GLN A CA 1
ATOM 835 C C . GLN A 1 122 ? -21.859 -27.658 12.412 1.00 15.67 102 GLN A C 1
ATOM 836 O O . GLN A 1 122 ? -20.792 -27.835 12.982 1.00 16.27 102 GLN A O 1
ATOM 842 N N . HIS A 1 123 ? -21.918 -27.348 11.118 1.00 13.96 103 HIS A N 1
ATOM 843 C CA . HIS A 1 123 ? -20.674 -27.196 10.358 1.00 14.24 103 HIS A CA 1
ATOM 844 C C . HIS A 1 123 ? -19.869 -25.985 10.859 1.00 15.19 103 HIS A C 1
ATOM 845 O O . HIS A 1 123 ? -18.638 -26.068 11.003 1.00 15.51 103 HIS A O 1
ATOM 852 N N . VAL A 1 124 ? -20.569 -24.866 11.152 1.00 14.17 104 VAL A N 1
ATOM 853 C CA . VAL A 1 124 ? -19.889 -23.680 11.690 1.00 14.54 104 VAL A CA 1
ATOM 854 C C . VAL A 1 124 ? -19.229 -24.038 13.034 1.00 16.97 104 VAL A C 1
ATOM 855 O O . VAL A 1 124 ? -18.064 -23.722 13.260 1.00 16.76 104 VAL A O 1
ATOM 859 N N . ASP A 1 125 ? -19.975 -24.728 13.906 1.00 15.99 105 ASP A N 1
ATOM 860 C CA . ASP A 1 125 ? -19.406 -25.102 15.194 1.00 17.05 105 ASP A CA 1
ATOM 861 C C . ASP A 1 125 ? -18.168 -26.001 15.071 1.00 18.37 105 ASP A C 1
ATOM 862 O O . ASP A 1 125 ? -17.177 -25.842 15.805 1.00 19.82 105 ASP A O 1
ATOM 867 N N . SER A 1 126 ? -18.226 -26.952 14.142 1.00 17.27 106 SER A N 1
ATOM 868 C CA A SER A 1 126 ? -17.119 -27.861 13.893 0.50 17.62 106 SER A CA 1
ATOM 869 C CA C SER A 1 126 ? -17.116 -27.857 13.908 0.49 18.35 106 SER A CA 1
ATOM 870 C C . SER A 1 126 ? -15.890 -27.102 13.379 1.00 21.04 106 SER A C 1
ATOM 871 O O . SER A 1 126 ? -14.771 -27.358 13.813 1.00 22.79 106 SER A O 1
ATOM 876 N N . MET A 1 127 ? -16.094 -26.150 12.474 1.00 18.43 107 MET A N 1
ATOM 877 C CA . MET A 1 127 ? -14.974 -25.380 11.931 1.00 19.45 107 MET A CA 1
ATOM 878 C C . MET A 1 127 ? -14.351 -24.449 12.928 1.00 23.08 107 MET A C 1
ATOM 879 O O . MET A 1 127 ? -13.126 -24.259 12.922 1.00 24.57 107 MET A O 1
ATOM 884 N N . GLN A 1 128 ? -15.167 -23.901 13.820 1.00 20.17 108 GLN A N 1
ATOM 885 C CA . GLN A 1 128 ? -14.650 -22.994 14.858 1.00 21.52 108 GLN A CA 1
ATOM 886 C C . GLN A 1 128 ? -13.814 -23.749 15.883 1.00 25.25 108 GLN A C 1
ATOM 887 O O . GLN A 1 128 ? -12.951 -23.157 16.528 1.00 27.05 108 GLN A O 1
ATOM 893 N N . LYS A 1 129 ? -14.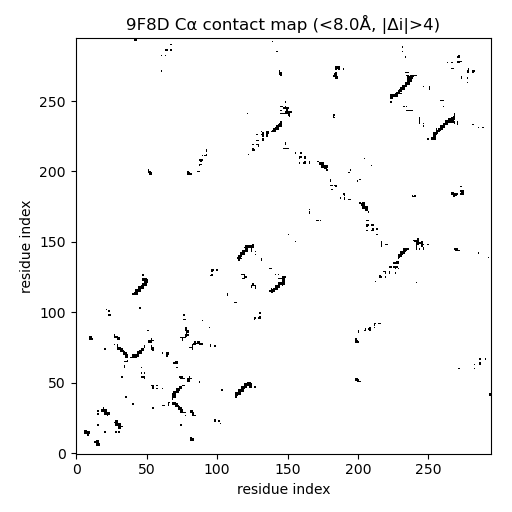014 -25.063 15.991 1.00 23.89 109 LYS A N 1
ATOM 894 C CA . LYS A 1 129 ? -13.170 -25.875 16.874 1.00 24.36 109 LYS A CA 1
ATOM 895 C C . LYS A 1 129 ? -11.769 -25.995 16.278 1.00 31.11 109 LYS A C 1
ATOM 896 O O . LYS A 1 129 ? -10.783 -25.938 17.025 1.00 32.41 109 LYS A O 1
ATOM 902 N N . ASP A 1 130 ? -11.686 -26.188 14.948 1.00 28.99 110 ASP A N 1
ATOM 903 C CA . ASP A 1 130 ? -10.432 -26.362 14.214 1.00 31.75 110 ASP A CA 1
ATOM 904 C C . ASP A 1 130 ? -9.699 -25.040 14.020 1.00 37.24 110 ASP A C 1
ATOM 905 O O . ASP A 1 130 ? -8.476 -25.037 13.893 1.00 39.20 110 ASP A O 1
ATOM 910 N N . TYR A 1 131 ? -10.450 -23.922 13.959 1.00 32.14 111 TYR A N 1
ATOM 911 C CA . TYR A 1 131 ? -9.914 -22.577 13.759 1.00 31.03 111 TYR A CA 1
ATOM 912 C C . TYR A 1 131 ? -10.515 -21.650 14.837 1.00 34.29 111 TYR A C 1
ATOM 913 O O . TYR A 1 131 ? -11.413 -20.865 14.529 1.00 34.89 111 TYR A O 1
ATOM 922 N N . PRO A 1 132 ? -10.085 -21.777 16.123 1.00 31.61 112 PRO A N 1
ATOM 923 C CA . PRO A 1 132 ? -10.686 -20.959 17.188 1.00 31.04 112 PRO A CA 1
ATOM 924 C C . PRO A 1 132 ? -10.307 -19.485 17.133 1.00 34.53 112 PRO A C 1
ATOM 925 O O . PRO A 1 132 ? -9.273 -19.135 16.569 1.00 36.10 112 PRO A O 1
ATOM 929 N N . GLY A 1 133 ? -11.155 -18.653 17.725 1.00 31.73 113 GLY A N 1
ATOM 930 C CA . GLY A 1 133 ? -10.967 -17.212 17.813 1.00 31.64 113 GLY A CA 1
ATOM 931 C C . GLY A 1 133 ? -11.208 -16.411 16.548 1.00 33.95 113 GLY A C 1
ATOM 932 O O . GLY A 1 133 ? -11.126 -15.177 16.593 1.00 35.57 113 GLY A O 1
ATOM 933 N N . LEU A 1 134 ? -11.519 -17.076 15.419 1.00 27.34 114 LEU A N 1
ATOM 934 C CA . LEU A 1 134 ? -11.713 -16.352 14.172 1.00 25.58 114 LEU A CA 1
ATOM 935 C C . LEU A 1 134 ? -13.140 -15.875 14.019 1.00 25.09 114 LEU A C 1
ATOM 936 O O . LEU A 1 134 ? -14.073 -16.632 14.318 1.00 24.77 114 LEU A O 1
ATOM 941 N N . PRO A 1 135 ? -13.327 -14.678 13.438 1.00 21.93 115 PRO A N 1
ATOM 942 C CA . PRO A 1 135 ? -14.693 -14.230 13.118 1.00 20.59 115 PRO A CA 1
ATOM 943 C C . PRO A 1 135 ? -15.281 -15.140 12.040 1.00 20.73 115 PRO A C 1
ATOM 944 O O . PRO A 1 135 ? -14.525 -15.703 11.236 1.00 20.57 115 PRO A O 1
ATOM 948 N N . VAL A 1 136 ? -16.615 -15.285 12.042 1.00 17.17 116 VAL A N 1
ATOM 949 C CA A VAL A 1 136 ? -17.278 -16.108 11.039 0.56 16.17 116 VAL A CA 1
ATOM 950 C CA B VAL A 1 136 ? -17.318 -16.124 11.063 0.44 16.24 116 VAL A CA 1
ATOM 951 C C . VAL A 1 136 ? -18.383 -15.317 10.350 1.00 16.95 116 VAL A C 1
ATOM 952 O O . VAL A 1 136 ? -19.206 -14.677 10.992 1.00 17.47 116 VAL A O 1
ATOM 959 N N . PHE A 1 137 ? -18.378 -15.385 9.033 1.00 15.02 117 PHE A N 1
ATOM 960 C CA . PHE A 1 137 ? -19.356 -14.731 8.181 1.00 14.58 117 PHE A CA 1
ATOM 961 C C . PHE A 1 137 ? -20.217 -15.799 7.507 1.00 13.93 117 PHE A C 1
ATOM 962 O O . PHE A 1 137 ? -19.826 -16.980 7.419 1.00 13.90 117 PHE A O 1
ATOM 970 N N . LEU A 1 138 ? -21.349 -15.372 6.979 1.00 13.77 118 LEU A N 1
ATOM 971 C CA . LEU A 1 138 ? -22.245 -16.209 6.186 1.00 13.72 118 LEU A CA 1
ATOM 972 C C . LEU A 1 138 ? -22.443 -15.556 4.845 1.00 13.82 118 LEU A C 1
ATOM 973 O O . LEU A 1 138 ? -22.538 -14.315 4.774 1.00 14.26 118 LEU A O 1
ATOM 978 N N . LEU A 1 139 ? -22.573 -16.350 3.781 1.00 12.73 119 LEU A N 1
ATOM 979 C CA . LEU A 1 139 ? -22.920 -15.836 2.462 1.00 12.61 119 LEU A CA 1
ATOM 980 C C . LEU A 1 139 ? -24.022 -16.758 1.983 1.00 12.26 119 LEU A C 1
ATOM 981 O O . LEU A 1 139 ? -23.835 -17.986 2.002 1.00 12.91 119 LEU A O 1
ATOM 986 N N . GLY A 1 140 ? -25.174 -16.224 1.606 1.00 11.30 120 GLY A N 1
ATOM 987 C CA . GLY A 1 140 ? -26.244 -17.090 1.121 1.00 11.06 120 GLY A CA 1
ATOM 988 C C . GLY A 1 140 ? -26.922 -16.475 -0.076 1.00 11.28 120 GLY A C 1
ATOM 989 O O . GLY A 1 140 ? -27.132 -15.251 -0.108 1.00 12.13 120 GLY A O 1
ATOM 990 N N . HIS A 1 141 ? -27.370 -17.334 -0.983 1.00 10.91 121 HIS A N 1
ATOM 991 C CA . HIS A 1 141 ? -28.164 -16.925 -2.116 1.00 11.08 121 HIS A CA 1
ATOM 992 C C . HIS A 1 141 ? -29.526 -17.576 -2.074 1.00 11.32 121 HIS A C 1
ATOM 993 O O . HIS A 1 141 ? -29.641 -18.779 -1.873 1.00 11.07 121 HIS A O 1
ATOM 1000 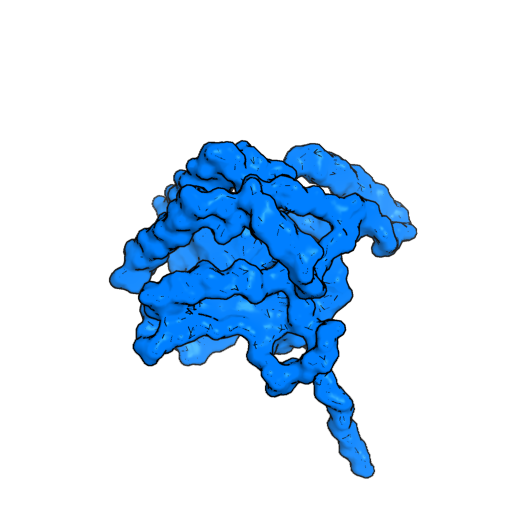N N . SER A 1 142 ? -30.587 -16.782 -2.245 1.00 11.06 122 SER A N 1
ATOM 1001 C CA . SER A 1 142 ? -31.931 -17.289 -2.474 1.00 11.14 122 SER A CA 1
ATOM 1002 C C . SER A 1 142 ? -32.404 -18.121 -1.287 1.00 11.19 122 SER A C 1
ATOM 1003 O O . SER A 1 142 ? -32.377 -17.605 -0.152 1.00 11.73 122 SER A O 1
ATOM 1006 N N . MET A 1 143 ? -32.811 -19.385 -1.463 1.00 11.54 123 MET A N 1
ATOM 1007 C CA . MET A 1 143 ? -33.181 -20.175 -0.287 1.00 11.30 123 MET A CA 1
ATOM 1008 C C . MET A 1 143 ? -32.015 -20.198 0.719 1.00 11.85 123 MET A C 1
ATOM 1009 O O . MET A 1 143 ? -32.231 -20.175 1.939 1.00 12.21 123 MET A O 1
ATOM 1014 N N . GLY A 1 144 ? -30.783 -20.226 0.220 1.00 11.66 124 GLY A N 1
ATOM 1015 C CA . GLY A 1 144 ? -29.586 -20.212 1.053 1.00 11.55 124 GLY A CA 1
ATOM 1016 C C . GLY A 1 144 ? -29.447 -18.931 1.856 1.00 11.98 124 GLY A C 1
ATOM 1017 O O . GLY A 1 144 ? -28.814 -18.927 2.923 1.00 12.37 124 GLY A O 1
ATOM 1018 N N . GLY A 1 145 ? -30.020 -17.833 1.351 1.00 11.49 125 GLY A N 1
ATOM 1019 C CA . GLY A 1 145 ? -30.045 -16.542 2.041 1.00 12.53 125 GLY A CA 1
ATOM 1020 C C . GLY A 1 145 ? -31.067 -16.560 3.144 1.00 12.41 125 GLY A C 1
ATOM 1021 O O . GLY A 1 145 ? -30.805 -15.998 4.215 1.00 12.54 125 GLY A O 1
ATOM 1022 N N . ALA A 1 146 ? -32.232 -17.197 2.939 1.00 11.85 126 ALA A N 1
ATOM 1023 C CA . ALA A 1 146 ? -33.169 -17.409 4.048 1.00 13.05 126 ALA A CA 1
ATOM 1024 C C . ALA A 1 146 ? -32.515 -18.264 5.126 1.00 13.63 126 ALA A C 1
ATOM 1025 O O . ALA A 1 146 ? -32.645 -17.945 6.315 1.00 13.74 126 ALA A O 1
ATOM 1027 N N . ILE A 1 147 ? -31.770 -19.302 4.735 1.00 12.20 127 ILE A N 1
ATOM 1028 C CA . ILE A 1 147 ? -31.074 -20.118 5.729 1.00 12.03 127 ILE A CA 1
ATOM 1029 C C . ILE A 1 147 ? -30.086 -19.259 6.489 1.00 13.51 127 ILE A C 1
ATOM 1030 O O . ILE A 1 147 ? -30.026 -19.347 7.728 1.00 13.79 127 ILE A O 1
ATOM 1035 N N . ALA A 1 148 ? -29.320 -18.403 5.793 1.00 12.69 128 ALA A N 1
ATOM 1036 C CA . ALA A 1 148 ? -28.360 -17.531 6.491 1.00 13.22 128 ALA A CA 1
ATOM 1037 C C . ALA A 1 148 ? -29.023 -16.593 7.460 1.00 14.44 128 ALA A C 1
ATOM 1038 O O . ALA A 1 148 ? -28.563 -16.454 8.597 1.00 14.43 128 ALA A O 1
ATOM 1040 N N . ILE A 1 149 ? -30.125 -15.957 7.051 1.00 12.82 129 ILE A N 1
ATOM 1041 C CA . ILE A 1 149 ? -30.851 -15.052 7.964 1.00 13.10 129 ILE A CA 1
ATOM 1042 C C . ILE A 1 149 ? -31.300 -15.816 9.211 1.00 15.42 129 ILE A C 1
ATOM 1043 O O . ILE A 1 149 ? -31.146 -15.311 10.317 1.00 15.19 129 ILE A O 1
ATOM 1048 N N . LEU A 1 150 ? -31.876 -17.007 9.044 1.00 14.81 130 LEU A N 1
ATOM 1049 C CA . LEU A 1 150 ? -32.387 -17.735 10.205 1.00 15.49 130 LEU A CA 1
ATOM 1050 C C . LEU A 1 150 ? -31.266 -18.235 11.084 1.00 16.55 130 LEU A C 1
ATOM 1051 O O . LEU A 1 150 ? -31.422 -18.287 12.320 1.00 18.05 130 LEU A O 1
ATOM 1056 N N . THR A 1 151 ? -30.115 -18.522 10.502 1.00 14.90 131 THR A N 1
ATOM 1057 C CA . THR A 1 151 ? -28.926 -18.963 11.238 1.00 15.52 131 THR A CA 1
ATOM 1058 C C . THR A 1 151 ? -28.397 -17.808 12.100 1.00 17.08 131 THR A C 1
ATOM 1059 O O . THR A 1 151 ? -28.161 -17.996 13.302 1.00 17.17 131 THR A O 1
ATOM 1063 N N . ALA A 1 152 ? -28.269 -16.611 11.532 1.00 16.04 132 ALA A N 1
ATOM 1064 C CA . ALA A 1 152 ? -27.795 -15.446 12.294 1.00 16.82 132 ALA A CA 1
ATOM 1065 C C . ALA A 1 152 ? -28.807 -15.019 13.333 1.00 21.17 132 ALA A C 1
ATOM 1066 O O . ALA A 1 152 ? -28.405 -14.552 14.428 1.00 22.99 132 ALA A O 1
ATOM 1068 N N . ALA A 1 153 ? -30.119 -15.157 13.043 1.00 19.00 133 ALA A N 1
ATOM 1069 C CA . ALA A 1 153 ? -31.157 -14.770 14.021 1.00 20.82 133 ALA A CA 1
ATOM 1070 C C . ALA A 1 153 ? -31.169 -15.721 15.210 1.00 23.87 133 ALA A C 1
ATOM 1071 O O . ALA A 1 153 ? -31.493 -15.296 16.331 1.00 23.69 133 ALA A O 1
ATOM 1073 N N . GLU A 1 154 ? -30.830 -16.986 14.996 1.00 20.42 134 GLU A N 1
ATOM 1074 C CA . GLU A 1 154 ? -30.792 -17.982 16.070 1.00 21.11 134 GLU A CA 1
ATOM 1075 C C . GLU A 1 154 ? -29.632 -17.704 17.044 1.00 23.70 134 GLU A C 1
ATOM 1076 O O . GLU A 1 154 ? -29.743 -18.004 18.241 1.00 25.06 134 GLU A O 1
ATOM 1082 N N . ARG A 1 155 ? -28.531 -17.130 16.556 1.00 20.71 135 ARG A N 1
ATOM 1083 C CA . ARG A 1 155 ? -27.335 -16.845 17.342 1.00 21.49 135 ARG A CA 1
ATOM 1084 C C . ARG A 1 155 ? -26.959 -15.366 17.262 1.00 23.68 135 ARG A C 1
ATOM 1085 O O . ARG A 1 155 ? -25.928 -15.023 16.673 1.00 20.98 135 ARG A O 1
ATOM 1093 N N . PRO A 1 156 ? -27.751 -14.455 17.873 1.00 24.88 136 PRO A N 1
ATOM 1094 C CA . PRO A 1 156 ? -27.374 -13.035 17.827 1.00 26.27 136 PRO A CA 1
ATOM 1095 C C . PRO A 1 156 ? -25.988 -12.790 18.420 1.00 25.67 136 PRO A C 1
ATOM 1096 O O . PRO A 1 156 ? -25.607 -13.391 19.453 1.00 25.59 136 PRO A O 1
ATOM 1100 N N . GLY A 1 157 ? -25.228 -11.946 17.735 1.00 23.23 137 GLY A N 1
ATOM 1101 C CA . GLY A 1 157 ? -23.858 -11.592 18.098 1.00 24.31 137 GLY A CA 1
ATOM 1102 C C . GLY A 1 157 ? -22.781 -12.594 17.731 1.00 27.38 137 GLY A C 1
ATOM 1103 O O . GLY A 1 157 ? -21.596 -12.289 17.875 1.00 29.51 137 GLY A O 1
ATOM 1104 N N . HIS A 1 158 ? -23.158 -13.770 17.228 1.00 22.25 138 HIS A N 1
ATOM 1105 C CA . HIS A 1 158 ? -22.163 -14.788 16.918 1.00 23.11 138 HIS A CA 1
ATOM 1106 C C . HIS A 1 158 ? -21.446 -14.550 15.604 1.00 23.60 138 HIS A C 1
ATOM 1107 O O . HIS A 1 158 ? -20.287 -14.965 15.463 1.00 25.55 138 HIS A O 1
ATOM 1114 N N . PHE A 1 159 ? -22.177 -14.053 14.584 1.00 18.46 139 PHE A N 1
ATOM 1115 C CA . PHE A 1 159 ? -21.592 -13.899 13.266 1.00 17.45 139 PHE A CA 1
ATOM 1116 C C . PHE A 1 159 ? -21.125 -12.474 13.063 1.00 17.76 139 PHE A C 1
ATOM 1117 O O . PHE A 1 159 ? -21.765 -11.513 13.530 1.00 19.24 139 PHE A O 1
ATOM 1125 N N . ALA A 1 160 ? -19.993 -12.350 12.348 1.00 17.37 140 ALA A N 1
ATOM 1126 C CA . ALA A 1 160 ? -19.409 -11.038 12.082 1.00 17.78 140 ALA A CA 1
ATOM 1127 C C . ALA A 1 160 ? -20.164 -10.296 10.996 1.00 17.58 140 ALA A C 1
ATOM 1128 O O . ALA A 1 160 ? -20.155 -9.062 10.973 1.00 18.44 140 ALA A O 1
ATOM 1130 N N . GLY A 1 161 ? -20.789 -11.019 10.095 1.00 15.49 141 GLY A N 1
ATOM 1131 C CA . GLY A 1 161 ? -21.479 -10.379 8.989 1.00 15.06 141 GLY A CA 1
ATOM 1132 C C . GLY A 1 161 ? -22.103 -11.413 8.088 1.00 16.13 141 GLY A C 1
ATOM 1133 O O . GLY A 1 161 ? -21.800 -12.622 8.168 1.00 14.92 141 GLY A O 1
ATOM 1134 N N . MET A 1 162 ? -22.964 -10.935 7.199 1.00 13.96 142 MET A N 1
ATOM 1135 C CA . MET A 1 162 ? -23.710 -11.795 6.281 1.00 13.41 142 MET A CA 1
ATOM 1136 C C . MET A 1 162 ? -23.805 -11.110 4.931 1.00 13.55 142 MET A C 1
ATOM 1137 O O . MET A 1 162 ? -24.114 -9.913 4.866 1.00 14.73 142 MET A O 1
ATOM 1142 N N . VAL A 1 163 ? -23.533 -11.835 3.864 1.00 12.46 143 VAL A N 1
ATOM 1143 C CA . VAL A 1 163 ? -23.664 -11.391 2.494 1.00 11.73 143 VAL A CA 1
ATOM 1144 C C . VAL A 1 163 ? -24.866 -12.109 1.910 1.00 12.16 143 VAL A C 1
ATOM 1145 O O . VAL A 1 163 ? -24.873 -13.351 1.930 1.00 12.62 143 VAL A O 1
ATOM 1149 N N . LEU A 1 164 ? -25.876 -11.385 1.425 1.00 12.11 144 LEU A N 1
ATOM 1150 C CA . LEU A 1 164 ? -27.087 -12.001 0.902 1.00 11.81 144 LEU A CA 1
ATOM 1151 C C . LEU A 1 164 ? -27.274 -11.633 -0.531 1.00 11.85 144 LEU A C 1
ATOM 1152 O O . LEU A 1 164 ? -27.306 -10.439 -0.898 1.00 12.09 144 LEU A O 1
ATOM 1157 N N . ILE A 1 165 ? -27.362 -12.643 -1.383 1.00 10.67 145 ILE A N 1
ATOM 1158 C CA . ILE A 1 165 ? -27.560 -12.462 -2.817 1.00 10.95 145 ILE A CA 1
ATOM 1159 C C . ILE A 1 165 ? -28.972 -12.900 -3.114 1.00 11.62 145 ILE A C 1
ATOM 1160 O O . ILE A 1 165 ? -29.264 -14.109 -3.021 1.00 11.74 145 ILE A O 1
ATOM 1165 N N . SER A 1 166 ? -29.879 -11.932 -3.403 1.00 11.64 146 SER A N 1
ATOM 1166 C CA A SER A 1 166 ? -31.287 -12.196 -3.695 0.37 10.03 146 SER A CA 1
ATOM 1167 C CA B SER A 1 166 ? -31.290 -12.203 -3.692 0.63 11.20 146 SER A CA 1
ATOM 1168 C C . SER A 1 166 ? -31.857 -13.251 -2.748 1.00 11.98 146 SER A C 1
ATOM 1169 O O . SER A 1 166 ? -32.353 -14.309 -3.177 1.00 12.32 146 SER A O 1
ATOM 1174 N N . PRO A 1 167 ? -31.796 -12.974 -1.437 1.00 11.11 147 PRO A N 1
ATOM 1175 C CA . PRO A 1 167 ? -32.321 -13.948 -0.469 1.00 11.43 147 PRO A CA 1
ATOM 1176 C C . PRO A 1 167 ? -33.812 -14.134 -0.593 1.00 12.36 147 PRO A C 1
ATOM 1177 O O . PRO A 1 167 ? -34.560 -13.215 -0.976 1.00 12.73 147 PRO A O 1
ATOM 1181 N N . LEU A 1 168 ? -34.259 -15.316 -0.198 1.00 12.18 148 LEU A N 1
ATOM 1182 C CA . LEU A 1 168 ? -35.667 -15.565 -0.155 1.00 12.66 148 LEU A CA 1
ATOM 1183 C C . LEU A 1 168 ? -36.260 -14.892 1.092 1.00 13.79 148 LEU A C 1
ATOM 1184 O O . LEU A 1 168 ? -36.170 -15.428 2.206 1.00 13.79 148 LEU A O 1
ATOM 1189 N N . VAL A 1 169 ? -36.852 -13.706 0.882 1.00 13.22 149 VAL A N 1
ATOM 1190 C CA . VAL A 1 169 ? -37.557 -12.973 1.940 1.00 13.55 149 VAL A CA 1
ATOM 1191 C C . VAL A 1 169 ? -39.034 -12.934 1.586 1.00 15.33 149 VAL A C 1
ATOM 1192 O O . VAL A 1 169 ? -39.885 -13.271 2.425 1.00 16.64 149 VAL A O 1
ATOM 1196 N N . LEU A 1 170 ? -39.332 -12.534 0.325 1.00 15.59 150 LEU A N 1
ATOM 1197 C CA . LEU A 1 170 ? -40.674 -12.651 -0.237 1.00 16.61 150 LEU A CA 1
ATOM 1198 C C . LEU A 1 170 ? -40.576 -13.392 -1.547 1.00 18.51 150 LEU A C 1
ATOM 1199 O O . LEU A 1 170 ? -39.728 -13.053 -2.379 1.00 18.09 150 LEU A O 1
ATOM 1204 N N . ALA A 1 171 ? -41.429 -14.407 -1.752 1.00 17.65 151 ALA A N 1
ATOM 1205 C CA . ALA A 1 171 ? -41.436 -15.086 -3.043 1.00 17.74 151 ALA A CA 1
ATOM 1206 C C . ALA A 1 171 ? -42.143 -14.200 -4.077 1.00 20.09 151 ALA A C 1
ATOM 1207 O O . ALA A 1 171 ? -42.761 -13.184 -3.722 1.00 19.99 151 ALA A O 1
ATOM 1209 N N . ASN A 1 172 ? -42.070 -14.600 -5.359 1.00 19.16 152 ASN A N 1
ATOM 1210 C CA . ASN A 1 172 ? -42.855 -13.941 -6.383 1.00 20.05 152 ASN A CA 1
ATOM 1211 C C . ASN A 1 172 ? -44.335 -14.011 -5.888 1.00 23.97 152 ASN A C 1
ATOM 1212 O O . ASN A 1 172 ? -44.768 -15.093 -5.466 1.00 23.57 152 ASN A O 1
ATOM 1217 N N . PRO A 1 173 ? -45.079 -12.886 -5.834 1.00 22.85 153 PRO A N 1
ATOM 1218 C CA . PRO A 1 173 ? -46.425 -12.923 -5.232 1.00 24.67 153 PRO A CA 1
ATOM 1219 C C . PRO A 1 173 ? -47.385 -13.929 -5.856 1.00 30.55 153 PRO A C 1
ATOM 1220 O O . PRO A 1 173 ? -48.198 -14.518 -5.142 1.00 30.08 153 PRO A O 1
ATOM 1224 N N . GLU A 1 174 ? -47.252 -14.166 -7.167 1.00 28.65 154 GLU A N 1
ATOM 1225 C CA . GLU A 1 174 ? -48.089 -15.144 -7.874 1.00 29.91 154 GLU A CA 1
ATOM 1226 C C . GLU A 1 174 ? -47.756 -16.571 -7.486 1.00 34.42 154 GLU A C 1
ATOM 1227 O O . GLU A 1 174 ? -48.685 -17.351 -7.244 1.00 34.42 154 GLU A O 1
ATOM 1233 N N . SER A 1 175 ? -46.440 -16.916 -7.407 1.00 29.24 155 SER A N 1
ATOM 1234 C CA A SER A 1 175 ? -45.987 -18.249 -7.004 0.50 27.60 155 SER A CA 1
ATOM 1235 C CA B SER A 1 175 ? -45.978 -18.246 -7.013 0.50 28.96 155 SER A CA 1
ATOM 1236 C C . SER A 1 175 ? -46.358 -18.532 -5.565 1.00 32.82 155 SER A C 1
ATOM 1237 O O . SER A 1 175 ? -46.662 -19.681 -5.226 1.00 32.79 155 SER A O 1
ATOM 1242 N N . ALA A 1 176 ? -46.342 -17.491 -4.713 1.00 28.06 156 ALA A N 1
ATOM 1243 C CA . ALA A 1 176 ? -46.694 -17.631 -3.308 1.00 28.17 156 ALA A CA 1
ATOM 1244 C C . ALA A 1 176 ? -48.190 -17.963 -3.214 1.00 33.36 156 ALA A C 1
ATOM 1245 O O . ALA A 1 176 ? -48.558 -18.886 -2.482 1.00 33.72 156 ALA A O 1
ATOM 1247 N N . THR A 1 177 ? -49.028 -17.256 -4.008 1.00 29.69 157 THR A N 1
ATOM 1248 C CA . THR A 1 177 ? -50.485 -17.439 -4.063 1.00 31.29 157 THR A CA 1
ATOM 1249 C C . THR A 1 177 ? -50.815 -18.858 -4.520 1.00 39.13 157 THR A C 1
ATOM 1250 O O . THR A 1 177 ? -51.546 -19.569 -3.818 1.00 39.18 157 THR A O 1
ATOM 1254 N N . THR A 1 178 ? -50.229 -19.291 -5.658 1.00 37.42 158 THR A N 1
ATOM 1255 C CA . THR A 1 178 ? -50.434 -20.643 -6.196 1.00 37.90 158 THR A CA 1
ATOM 1256 C C . THR A 1 178 ? -50.006 -21.729 -5.201 1.00 42.21 158 THR A C 1
ATOM 1257 O O . THR A 1 178 ? -50.732 -22.706 -5.050 1.00 43.34 158 THR A O 1
ATOM 1261 N N . PHE A 1 179 ? -48.885 -21.543 -4.481 1.00 36.42 159 PHE A N 1
ATOM 1262 C CA . PHE A 1 179 ? -48.418 -22.529 -3.501 1.00 35.20 159 PHE A CA 1
ATOM 1263 C C . PHE A 1 179 ? -49.185 -22.552 -2.193 1.00 38.25 159 PHE A C 1
ATOM 1264 O O . PHE A 1 179 ? -49.246 -23.606 -1.552 1.00 37.48 159 PHE A O 1
ATOM 1272 N N . LYS A 1 180 ? -49.752 -21.407 -1.777 1.00 34.07 160 LYS A N 1
ATOM 1273 C CA . LYS A 1 180 ? -50.563 -21.342 -0.567 1.00 34.07 160 LYS A CA 1
ATOM 1274 C C . LYS A 1 180 ? -51.848 -22.152 -0.793 1.00 37.75 160 LYS A C 1
ATOM 1275 O O . LYS A 1 180 ? -52.309 -22.837 0.124 1.00 38.17 160 LYS A O 1
ATOM 1281 N N . VAL A 1 181 ? -52.350 -22.158 -2.043 1.00 34.11 161 VAL A N 1
ATOM 1282 C CA . VAL A 1 181 ? -53.535 -22.938 -2.434 1.00 35.30 161 VAL A CA 1
ATOM 1283 C C . VAL A 1 181 ? -53.201 -24.444 -2.447 1.00 39.03 161 VAL A C 1
ATOM 1284 O O . VAL A 1 181 ? -53.988 -25.248 -1.926 1.00 37.97 161 VAL A O 1
ATOM 1288 N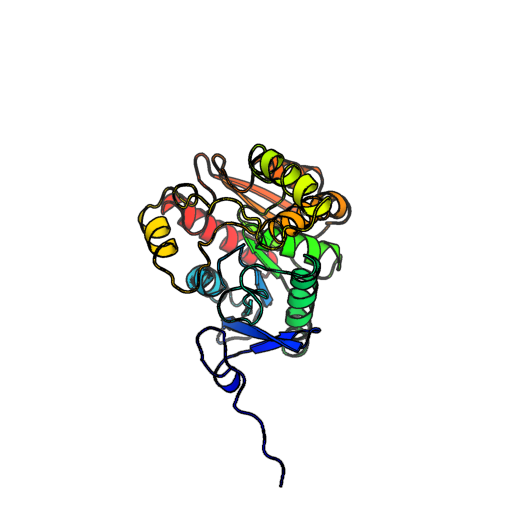 N . LEU A 1 182 ? -52.034 -24.823 -3.038 1.00 34.55 162 LEU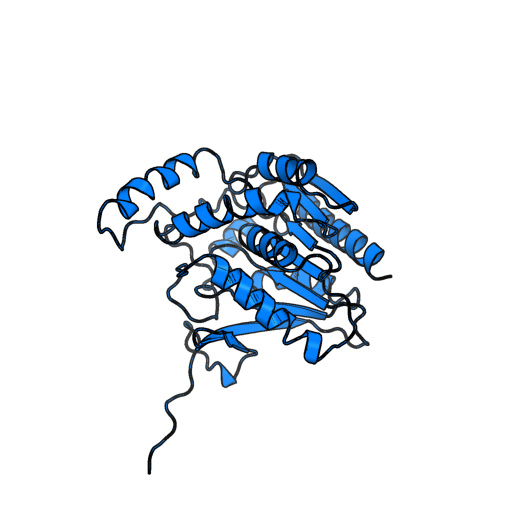 A N 1
ATOM 1289 C CA A LEU A 1 182 ? -51.604 -26.225 -3.106 0.50 33.86 162 LEU A CA 1
ATOM 1290 C CA B LEU A 1 182 ? -51.598 -26.216 -3.122 0.50 34.18 162 LEU A CA 1
ATOM 1291 C C . LEU A 1 182 ? -51.307 -26.768 -1.725 1.00 37.20 162 LEU A C 1
ATOM 1292 O O . LEU A 1 182 ? -51.683 -27.909 -1.428 1.00 36.80 162 LEU A O 1
ATOM 1301 N N . ALA A 1 183 ? -50.670 -25.944 -0.863 1.00 30.97 163 ALA A N 1
ATOM 1302 C CA . ALA A 1 183 ? -50.349 -26.276 0.525 1.00 32.45 163 ALA A CA 1
ATOM 1303 C C . ALA A 1 183 ? -51.679 -26.582 1.205 1.00 37.49 163 ALA A C 1
ATOM 1304 O O . ALA A 1 183 ? -51.824 -27.656 1.749 1.00 38.13 163 ALA A O 1
ATOM 1306 N N . ALA A 1 184 ? -52.684 -25.686 1.082 1.00 33.93 164 ALA A N 1
ATOM 1307 C CA . ALA A 1 184 ? -54.011 -25.904 1.656 1.00 34.54 164 ALA A CA 1
ATOM 1308 C C . ALA A 1 184 ? -54.648 -27.224 1.167 1.00 38.70 164 ALA A C 1
ATOM 1309 O O . ALA A 1 184 ? -55.212 -27.958 1.975 1.00 39.77 164 ALA A O 1
ATOM 1311 N N . LYS A 1 185 ? -54.495 -27.560 -0.127 1.00 35.20 165 LYS A N 1
ATOM 1312 C CA . LYS A 1 185 ? -55.055 -28.793 -0.714 1.00 36.68 165 LYS A CA 1
ATOM 1313 C C . LYS A 1 185 ? -54.339 -30.054 -0.167 1.00 41.96 165 LYS A C 1
ATOM 1314 O O . LYS A 1 185 ? -54.998 -31.001 0.271 1.00 41.18 165 LYS A O 1
ATOM 1320 N N . VAL A 1 186 ? -52.996 -30.043 -0.183 1.00 39.60 166 VAL A N 1
ATOM 1321 C CA . VAL A 1 186 ? -52.133 -31.126 0.287 1.00 40.61 166 VAL A CA 1
ATOM 1322 C C . VAL A 1 186 ? -52.233 -31.314 1.801 1.00 45.77 166 VAL A C 1
ATOM 1323 O O . VAL A 1 186 ? -52.164 -32.443 2.281 1.00 45.83 166 VAL A O 1
ATOM 1327 N N . LEU A 1 187 ? -52.391 -30.214 2.554 1.00 42.65 167 LEU A N 1
ATOM 1328 C CA . LEU A 1 187 ? -52.508 -30.295 4.007 1.00 42.98 167 LEU A CA 1
ATOM 1329 C C . LEU A 1 187 ? -53.888 -30.811 4.436 1.00 45.32 167 LEU A C 1
ATOM 1330 O O . LEU A 1 187 ? -54.024 -31.332 5.543 1.00 46.70 167 LEU A O 1
ATOM 1335 N N . ASN A 1 188 ? -54.892 -30.732 3.534 1.00 38.83 168 ASN A N 1
ATOM 1336 C CA . ASN A 1 188 ? -56.256 -31.216 3.782 1.00 38.27 168 ASN A CA 1
ATOM 1337 C C . ASN A 1 188 ? -56.476 -32.679 3.393 1.00 39.77 168 ASN A C 1
ATOM 1338 O O . ASN A 1 188 ? -57.272 -33.372 4.032 1.00 40.06 168 ASN A O 1
ATOM 1343 N N . SER A 1 189 ? -55.794 -33.133 2.334 1.00 33.77 169 SER A N 1
ATOM 1344 C CA A SER A 1 189 ? -55.972 -34.508 1.869 0.70 33.09 169 SER A CA 1
ATOM 1345 C CA B SER A 1 189 ? -55.925 -34.495 1.806 0.30 33.06 169 SER A CA 1
ATOM 1346 C C . SER A 1 189 ? -54.591 -35.247 1.807 1.00 36.06 169 SER A C 1
ATOM 1347 O O . SER A 1 189 ? -53.587 -34.699 2.256 1.00 36.86 169 SER A O 1
ATOM 1352 N N . VAL A 1 190 ? -54.547 -36.529 1.375 1.00 32.15 170 VAL A N 1
ATOM 1353 C CA . VAL A 1 190 ? -53.270 -37.253 1.357 1.00 29.66 170 VAL A CA 1
ATOM 1354 C C . VAL A 1 190 ? -52.809 -37.317 -0.092 1.00 29.79 170 VAL A C 1
ATOM 1355 O O . VAL A 1 190 ? -53.350 -38.102 -0.877 1.00 27.76 170 VAL A O 1
ATOM 1359 N N . LEU A 1 191 ? -51.869 -36.434 -0.473 1.00 26.85 171 LEU A N 1
ATOM 1360 C CA . LEU A 1 191 ? -51.373 -36.369 -1.848 1.00 26.83 171 LEU A CA 1
ATOM 1361 C C . LEU A 1 191 ? -49.848 -36.263 -1.810 1.00 31.11 171 LEU A C 1
ATOM 1362 O O . LEU A 1 191 ? -49.298 -35.207 -2.117 1.00 28.49 171 LEU A O 1
ATOM 1367 N N . PRO A 1 192 ? -49.143 -37.361 -1.441 1.00 31.87 172 PRO A N 1
ATOM 1368 C CA . PRO A 1 192 ? -47.674 -37.283 -1.296 1.00 32.01 172 PRO A CA 1
ATOM 1369 C C . PRO A 1 192 ? -46.858 -36.913 -2.531 1.00 38.05 172 PRO A C 1
ATOM 1370 O O . PRO A 1 192 ? -45.727 -36.442 -2.383 1.00 38.33 172 PRO A O 1
ATOM 1374 N N . ASN A 1 193 ? -47.398 -37.146 -3.730 1.00 35.32 173 ASN A N 1
ATOM 1375 C CA . ASN A 1 193 ? -46.667 -36.899 -4.968 1.00 35.20 173 ASN A CA 1
ATOM 1376 C C . ASN A 1 193 ? -47.007 -35.583 -5.662 1.00 37.19 173 ASN A C 1
ATOM 1377 O O . ASN A 1 193 ? -46.409 -35.291 -6.700 1.00 38.95 173 ASN A O 1
ATOM 1382 N N . LEU A 1 194 ? -47.933 -34.777 -5.095 1.00 31.06 174 LEU A N 1
ATOM 1383 C CA . LEU A 1 194 ? -48.339 -33.516 -5.709 1.00 30.08 174 LEU A CA 1
ATOM 1384 C C . LEU A 1 194 ? -47.168 -32.572 -5.871 1.00 31.12 174 LEU A C 1
ATOM 1385 O O . LEU A 1 194 ? -46.424 -32.334 -4.921 1.00 28.76 174 LEU A O 1
ATOM 1390 N N . SER A 1 195 ? -46.990 -32.077 -7.098 1.00 29.77 175 SER A N 1
ATOM 1391 C CA . SER A 1 195 ? -45.897 -31.160 -7.416 1.00 27.82 175 SER A CA 1
ATOM 1392 C C . SER A 1 195 ? -46.372 -30.050 -8.312 1.00 31.28 175 SER A C 1
ATOM 1393 O O . SER A 1 195 ? -47.356 -30.207 -9.036 1.00 32.46 175 SER A O 1
ATOM 1396 N N . SER A 1 196 ? -45.647 -28.942 -8.298 1.00 28.19 176 SER A N 1
ATOM 1397 C CA . SER A 1 196 ? -45.909 -27.850 -9.212 1.00 28.89 176 SER A CA 1
ATOM 1398 C C . SER A 1 196 ? -44.921 -28.047 -10.377 1.00 28.85 176 SER A C 1
ATOM 1399 O O . SER A 1 196 ? -44.206 -29.052 -10.431 1.00 27.05 176 SER A O 1
ATOM 1402 N N . GLY A 1 197 ? -44.918 -27.124 -11.317 1.00 26.02 177 GLY A N 1
ATOM 1403 C CA . GLY A 1 197 ? -44.024 -27.220 -12.461 1.00 26.02 177 GLY A CA 1
ATOM 1404 C C . GLY A 1 197 ? -42.598 -26.821 -12.096 1.00 28.45 177 GLY A C 1
ATOM 1405 O O . GLY A 1 197 ? -42.344 -26.316 -10.998 1.00 27.04 177 GLY A O 1
ATOM 1406 N N . PRO A 1 198 ? -41.627 -27.109 -12.976 1.00 25.98 178 PRO A N 1
ATOM 1407 C CA . PRO A 1 198 ? -40.232 -26.721 -12.681 1.00 24.88 178 PRO A CA 1
ATOM 1408 C C . PRO A 1 198 ? -40.027 -25.209 -12.721 1.00 28.18 178 PRO A C 1
ATOM 1409 O O . PRO A 1 198 ? -40.817 -24.493 -13.327 1.00 27.47 178 PRO A O 1
ATOM 1413 N N . ILE A 1 199 ? -38.924 -24.751 -12.143 1.00 26.12 179 ILE A N 1
ATOM 1414 C CA . ILE A 1 199 ? -38.519 -23.338 -12.196 1.00 27.82 179 ILE A CA 1
ATOM 1415 C C . ILE A 1 199 ? -38.183 -23.008 -13.663 1.00 31.35 179 ILE A C 1
ATOM 1416 O O . ILE A 1 199 ? -37.523 -23.807 -14.342 1.00 31.80 179 ILE A O 1
ATOM 1421 N N . ASP A 1 200 ? -38.703 -21.881 -14.175 1.00 25.88 180 ASP A N 1
ATOM 1422 C CA . ASP A 1 200 ? -38.458 -21.453 -15.550 1.00 24.25 180 ASP A CA 1
ATOM 1423 C C . ASP A 1 200 ? -36.999 -20.959 -15.571 1.00 24.24 180 ASP A C 1
ATOM 1424 O O . ASP A 1 200 ? -36.711 -19.880 -15.039 1.00 22.42 180 ASP A O 1
ATOM 1429 N N . SER A 1 201 ? -36.080 -21.751 -16.157 1.00 20.51 181 SER A N 1
ATOM 1430 C CA A SER A 1 201 ? -34.663 -21.397 -16.156 0.50 17.75 181 SER A CA 1
ATOM 1431 C CA B SER A 1 201 ? -34.655 -21.421 -16.205 0.50 19.25 181 SER A CA 1
ATOM 1432 C C . SER A 1 201 ? -34.378 -20.058 -16.833 1.00 18.28 181 SER A C 1
ATOM 1433 O O . SER A 1 201 ? -33.387 -19.419 -16.477 1.00 17.21 181 SER A O 1
ATOM 1438 N N . SER A 1 202 ? -35.229 -19.615 -17.769 1.00 18.15 182 SER A N 1
ATOM 1439 C CA . SER A 1 202 ? -34.967 -18.342 -18.440 1.00 17.93 182 SER A CA 1
ATOM 1440 C C . SER A 1 202 ? -35.017 -17.132 -17.506 1.00 19.22 182 SER A C 1
ATOM 1441 O O . SER A 1 202 ? -34.445 -16.079 -17.830 1.00 19.87 182 SER A O 1
ATOM 1444 N N . VAL A 1 203 ? -35.690 -17.254 -16.338 1.00 16.37 183 VAL A N 1
ATOM 1445 C CA . VAL A 1 203 ? -35.773 -16.120 -15.415 1.00 15.82 183 VAL A CA 1
ATOM 1446 C C . VAL A 1 203 ? -34.586 -16.096 -14.462 1.00 15.17 183 VAL A C 1
ATOM 1447 O O . VAL A 1 203 ? -34.496 -15.193 -13.640 1.00 14.74 183 VAL A O 1
ATOM 1451 N N . LEU A 1 204 ? -33.684 -17.071 -14.537 1.00 13.84 184 LEU A N 1
ATOM 1452 C CA . LEU A 1 204 ? -32.565 -17.062 -13.613 1.00 13.69 184 LEU A CA 1
ATOM 1453 C C . LEU A 1 204 ? -31.566 -15.958 -13.877 1.00 14.16 184 LEU A C 1
ATOM 1454 O O . LEU A 1 204 ? -31.000 -15.392 -12.946 1.00 13.94 184 LEU A O 1
ATOM 1459 N N . SER A 1 205 ? -31.307 -15.691 -15.146 1.00 13.95 185 SER A N 1
ATOM 1460 C CA . SER A 1 205 ? -30.260 -14.768 -15.498 1.00 13.63 185 SER A CA 1
ATOM 1461 C C . SER A 1 205 ? -30.457 -14.306 -16.907 1.00 14.88 185 SER A C 1
ATOM 1462 O O . SER A 1 205 ? -30.864 -15.093 -17.768 1.00 15.04 185 SER A O 1
ATOM 1465 N N . ARG A 1 206 ? -30.060 -13.052 -17.194 1.00 14.03 186 ARG A N 1
ATOM 1466 C CA . ARG A 1 206 ? -30.084 -12.557 -18.571 1.00 14.85 186 ARG A CA 1
ATOM 1467 C C . ARG A 1 206 ? -28.923 -13.168 -19.360 1.00 16.49 186 ARG A C 1
ATOM 1468 O O . ARG A 1 206 ? -28.911 -13.097 -20.592 1.00 17.08 186 ARG A O 1
ATOM 1476 N N . ASN A 1 207 ? -27.940 -13.718 -18.660 1.00 15.15 187 ASN A N 1
ATOM 1477 C CA . ASN A 1 207 ? -26.778 -14.356 -19.271 1.00 15.52 187 ASN A CA 1
ATOM 1478 C C . ASN A 1 207 ? -27.197 -15.764 -19.741 1.00 15.68 187 ASN A C 1
ATOM 1479 O O . ASN A 1 207 ? -27.342 -16.693 -18.940 1.00 15.49 187 ASN A O 1
ATOM 1484 N N . LYS A 1 208 ? -27.404 -15.898 -21.048 1.00 16.48 188 LYS A N 1
ATOM 1485 C CA . LYS A 1 208 ? -27.903 -17.147 -21.640 1.00 17.43 188 LYS A CA 1
ATOM 1486 C C . LYS A 1 208 ? -26.929 -18.279 -21.435 1.00 16.66 188 LYS A C 1
ATOM 1487 O O . LYS A 1 208 ? -27.368 -19.428 -21.301 1.00 17.43 188 LYS A O 1
ATOM 1493 N N . THR A 1 209 ? -25.614 -18.003 -21.410 1.00 16.25 189 THR A N 1
ATOM 1494 C CA . THR A 1 209 ? -24.628 -19.068 -21.168 1.00 16.53 189 THR A CA 1
ATOM 1495 C C . THR A 1 209 ? -24.871 -19.668 -19.779 1.00 16.29 189 THR A C 1
ATOM 1496 O O . THR A 1 209 ? -24.838 -20.889 -19.614 1.00 16.02 189 THR A O 1
ATOM 1500 N N . GLU A 1 210 ? -25.118 -18.814 -18.770 1.00 15.20 190 GLU A N 1
ATOM 1501 C CA . GLU A 1 210 ? -25.370 -19.330 -17.430 1.00 14.08 190 GLU A CA 1
ATOM 1502 C C . GLU A 1 210 ? -26.681 -20.107 -17.349 1.00 13.90 190 GLU A C 1
ATOM 1503 O O . GLU A 1 210 ? -26.763 -21.100 -16.615 1.00 14.35 190 GLU A O 1
ATOM 1509 N N . VAL A 1 211 ? -27.704 -19.692 -18.113 1.00 14.52 191 VAL A N 1
ATOM 1510 C CA . VAL A 1 211 ? -28.943 -20.488 -18.142 1.00 14.65 191 VAL A CA 1
ATOM 1511 C C . VAL A 1 211 ? -28.651 -21.883 -18.733 1.00 16.23 191 VAL A C 1
ATOM 1512 O O . VAL A 1 211 ? -29.099 -22.920 -18.190 1.00 15.59 191 VAL A O 1
ATOM 1516 N N . ASP A 1 212 ? -27.861 -21.909 -19.806 1.00 15.69 192 ASP A N 1
ATOM 1517 C CA . ASP A 1 212 ? -27.502 -23.186 -20.439 1.00 15.42 192 ASP A CA 1
ATOM 1518 C C . ASP A 1 212 ? -26.643 -24.065 -19.521 1.00 16.38 192 ASP A C 1
ATOM 1519 O O . ASP A 1 212 ? -26.812 -25.284 -19.501 1.00 16.25 192 ASP A O 1
ATOM 1524 N N . ILE A 1 213 ? -25.748 -23.476 -18.739 1.00 14.82 193 ILE A N 1
ATOM 1525 C CA . ILE A 1 213 ? -24.941 -24.232 -17.772 1.00 14.50 193 ILE A CA 1
ATOM 1526 C C . ILE A 1 213 ? -25.857 -24.832 -16.712 1.00 15.50 193 ILE A C 1
ATOM 1527 O O . ILE A 1 213 ? -25.717 -25.994 -16.362 1.00 15.21 193 ILE A O 1
ATOM 1532 N N . TYR A 1 214 ? -26.801 -24.056 -16.184 1.00 13.90 194 TYR A N 1
ATOM 1533 C CA . TYR A 1 214 ? -27.747 -24.556 -15.190 1.00 14.42 194 TYR A CA 1
ATOM 1534 C C . TYR A 1 214 ? -28.496 -25.762 -15.761 1.00 15.50 194 TYR A C 1
ATOM 1535 O O . TYR A 1 214 ? -28.663 -26.765 -15.049 1.00 15.41 194 TYR A O 1
ATOM 1544 N N . ASN A 1 215 ? -28.929 -25.687 -17.030 1.00 14.38 195 ASN A N 1
ATOM 1545 C CA . ASN A 1 215 ? -29.698 -26.764 -17.645 1.00 15.41 195 ASN A CA 1
ATOM 1546 C C . ASN A 1 215 ? -28.850 -27.970 -17.991 1.00 16.86 195 ASN A C 1
ATOM 1547 O O . ASN A 1 215 ? -29.420 -29.018 -18.316 1.00 18.96 195 ASN A O 1
ATOM 1552 N N . SER A 1 216 ? -27.510 -27.855 -17.895 1.00 14.40 196 SER A N 1
ATOM 1553 C CA A SER A 1 216 ? -26.592 -28.947 -18.246 0.65 16.40 196 SER A CA 1
ATOM 1554 C CA B SER A 1 216 ? -26.540 -28.909 -18.237 0.35 14.03 196 SER A CA 1
ATOM 1555 C C . SER A 1 216 ? -25.961 -29.630 -17.035 1.00 16.99 196 SER A C 1
ATOM 1556 O O . SER A 1 216 ? -25.325 -30.667 -17.203 1.00 17.17 196 SER A O 1
ATOM 1561 N N . ASP A 1 217 ? -26.098 -29.050 -15.844 1.00 15.45 197 ASP A N 1
ATOM 1562 C CA . ASP A 1 217 ? -25.478 -29.578 -14.643 1.00 15.33 197 ASP A CA 1
ATOM 1563 C C . ASP A 1 217 ? -26.245 -30.769 -14.050 1.00 16.12 197 ASP A C 1
ATOM 1564 O O . ASP A 1 217 ? -27.363 -30.590 -13.548 1.00 15.64 197 ASP A O 1
ATOM 1569 N N . PRO A 1 218 ? -25.654 -31.985 -14.060 1.00 16.52 198 PRO A N 1
ATOM 1570 C CA . PRO A 1 218 ? -26.398 -33.138 -13.541 1.00 15.99 198 PRO A CA 1
ATOM 1571 C C . PRO A 1 218 ? -26.639 -33.111 -12.036 1.00 17.66 198 PRO A C 1
ATOM 1572 O O . PRO A 1 218 ? -27.455 -33.905 -11.570 1.00 18.66 198 PRO A O 1
ATOM 1576 N N . LEU A 1 219 ? -25.956 -32.233 -11.294 1.00 15.36 199 LEU A N 1
ATOM 1577 C CA . LEU A 1 219 ? -26.151 -32.136 -9.842 1.00 14.93 199 LEU A CA 1
ATOM 1578 C C . LEU A 1 219 ? -27.288 -31.202 -9.481 1.00 18.29 199 LEU A C 1
ATOM 1579 O O . LEU A 1 219 ? -27.608 -31.094 -8.288 1.00 18.74 199 LEU A O 1
ATOM 1584 N N . ILE A 1 220 ? -27.889 -30.520 -10.472 1.00 15.48 200 ILE A N 1
ATOM 1585 C CA . ILE A 1 220 ? -29.012 -29.642 -10.201 1.00 14.66 200 ILE A CA 1
ATOM 1586 C C . ILE A 1 220 ? -30.302 -30.437 -10.364 1.00 17.30 200 ILE A C 1
ATOM 1587 O O . ILE A 1 220 ? -30.456 -31.174 -11.353 1.00 19.25 200 ILE A O 1
ATOM 1592 N N . CYS A 1 221 ? -31.247 -30.282 -9.443 1.00 15.56 201 CYS A N 1
ATOM 1593 C CA . CYS A 1 221 ? -32.558 -30.883 -9.562 1.00 17.09 201 CYS A CA 1
ATOM 1594 C C . CYS A 1 221 ? -33.448 -29.921 -10.310 1.00 19.98 201 CYS A C 1
ATOM 1595 O O . CYS A 1 221 ? -33.742 -28.826 -9.794 1.00 20.28 201 CYS A O 1
ATOM 1598 N N . ARG A 1 222 ? -33.858 -30.305 -11.518 1.00 20.04 202 ARG A N 1
ATOM 1599 C CA . ARG A 1 222 ? -34.721 -29.457 -12.332 1.00 21.56 202 ARG A CA 1
ATOM 1600 C C . ARG A 1 222 ? -36.135 -30.045 -12.416 1.00 27.97 202 ARG A C 1
ATOM 1601 O O . ARG A 1 222 ? -36.931 -29.615 -13.257 1.00 29.58 202 ARG A O 1
ATOM 1609 N N . ALA A 1 223 ? -36.457 -30.993 -11.519 1.00 24.85 203 ALA A N 1
ATOM 1610 C CA . ALA A 1 223 ? -37.791 -31.580 -11.416 1.00 25.80 203 ALA A CA 1
ATOM 1611 C C . ALA A 1 223 ? -38.775 -30.509 -10.897 1.00 27.72 203 ALA A C 1
ATOM 1612 O O . ALA A 1 223 ? -38.364 -29.471 -10.359 1.00 26.21 203 ALA A O 1
ATOM 1614 N N . GLY A 1 224 ? -40.069 -30.775 -11.031 1.00 26.58 204 GLY A N 1
ATOM 1615 C CA . GLY A 1 224 ? -41.074 -29.876 -10.485 1.00 25.89 204 GLY A CA 1
ATOM 1616 C C . GLY A 1 224 ? -40.936 -29.748 -8.973 1.00 26.90 204 GLY A C 1
ATOM 1617 O O . GLY A 1 224 ? -40.492 -30.682 -8.293 1.00 25.40 204 GLY A O 1
ATOM 1618 N N . LEU A 1 225 ? -41.273 -28.592 -8.442 1.00 24.51 205 LEU A N 1
ATOM 1619 C CA . LEU A 1 225 ? -41.224 -28.320 -7.016 1.00 25.06 205 LEU A CA 1
ATOM 1620 C C . LEU A 1 225 ? -42.297 -29.146 -6.272 1.00 28.50 205 LEU A C 1
ATOM 1621 O O . LEU A 1 225 ? -43.476 -28.976 -6.554 1.00 28.63 205 LEU A O 1
ATOM 1626 N N . LYS A 1 226 ? -41.891 -30.047 -5.358 1.00 24.27 206 LYS A N 1
ATOM 1627 C CA . LYS A 1 226 ? -42.870 -30.855 -4.610 1.00 24.67 206 LYS A CA 1
ATOM 1628 C C . LYS A 1 226 ? -43.620 -29.961 -3.640 1.00 25.25 206 LYS A C 1
ATOM 1629 O O . LYS A 1 226 ? -43.022 -29.068 -3.056 1.00 24.28 206 LYS A O 1
ATOM 1635 N N . VAL A 1 227 ? -44.930 -30.175 -3.482 1.00 24.01 207 VAL A N 1
ATOM 1636 C CA . VAL A 1 227 ? -45.723 -29.334 -2.581 1.00 22.85 207 VAL A CA 1
ATOM 1637 C C . VAL A 1 227 ? -45.171 -29.385 -1.138 1.00 23.81 207 VAL A C 1
ATOM 1638 O O . VAL A 1 227 ? -45.116 -28.341 -0.483 1.00 23.66 207 VAL A O 1
ATOM 1642 N N . CYS A 1 228 ? -44.706 -30.557 -0.662 1.00 21.78 208 CYS A N 1
ATOM 1643 C CA A CYS A 1 228 ? -44.080 -30.665 0.668 0.50 20.92 208 CYS A CA 1
ATOM 1644 C CA B CYS A 1 228 ? -44.163 -30.608 0.698 0.50 21.70 208 CYS A CA 1
ATOM 1645 C C . CYS A 1 228 ? -42.934 -29.713 0.830 1.00 22.17 208 CYS A C 1
ATOM 1646 O O . CYS A 1 228 ? -42.762 -29.102 1.886 1.00 22.56 208 CYS A O 1
ATOM 1651 N N . PHE A 1 229 ? -42.106 -29.628 -0.226 1.00 19.09 209 PHE A N 1
ATOM 1652 C CA . PHE A 1 229 ? -40.938 -28.759 -0.168 1.00 17.96 209 PHE A CA 1
ATOM 1653 C C . PHE A 1 229 ? -41.387 -27.289 -0.242 1.00 19.74 209 PHE A C 1
ATOM 1654 O O . PHE A 1 229 ? -40.882 -26.445 0.504 1.00 19.84 209 PHE A O 1
ATOM 1662 N N . GLY A 1 230 ? -42.369 -26.997 -1.103 1.00 19.08 210 GLY A N 1
ATOM 1663 C CA . GLY A 1 230 ? -42.939 -25.649 -1.202 1.00 18.59 210 GLY A CA 1
ATOM 1664 C C . GLY A 1 230 ? -43.486 -25.162 0.128 1.00 19.19 210 GLY A C 1
ATOM 1665 O O . GLY A 1 230 ? -43.330 -23.982 0.472 1.00 19.13 210 GLY A O 1
ATOM 1666 N N . ILE A 1 231 ? -44.112 -26.069 0.913 1.00 19.41 211 ILE A N 1
ATOM 1667 C CA . ILE A 1 231 ? -44.613 -25.734 2.251 1.00 19.52 211 ILE A CA 1
ATOM 1668 C C . ILE A 1 231 ? -43.457 -25.305 3.155 1.00 20.76 211 ILE A C 1
ATOM 1669 O O . ILE A 1 231 ? -43.590 -24.342 3.920 1.00 20.70 211 ILE A O 1
ATOM 1674 N N . GLN A 1 232 ? -42.306 -25.995 3.040 1.00 17.81 212 GLN A N 1
ATOM 1675 C CA . GLN A 1 232 ? -41.144 -25.608 3.823 1.00 17.35 212 GLN A CA 1
ATOM 1676 C C . GLN A 1 232 ? -40.563 -24.284 3.376 1.00 18.66 212 GLN A C 1
ATOM 1677 O O . GLN A 1 232 ? -40.056 -23.544 4.213 1.00 17.54 212 GLN A O 1
ATOM 1683 N N . LEU A 1 233 ? -40.672 -23.950 2.077 1.00 16.65 213 LEU A N 1
ATOM 1684 C CA . LEU A 1 233 ? -40.213 -22.639 1.606 1.00 15.65 213 LEU A CA 1
ATOM 1685 C C . LEU A 1 233 ? -41.186 -21.553 2.146 1.00 18.01 213 LEU A C 1
ATOM 1686 O O . LEU A 1 233 ? -40.739 -20.487 2.552 1.00 16.75 213 LEU A O 1
ATOM 1691 N N . LEU A 1 234 ? -42.504 -21.857 2.187 1.00 17.71 214 LEU A N 1
ATOM 1692 C CA . LEU A 1 234 ? -43.487 -20.916 2.768 1.00 18.37 214 LEU A CA 1
ATOM 1693 C C . LEU A 1 234 ? -43.151 -20.721 4.250 1.00 19.80 214 LEU A C 1
ATOM 1694 O O . LEU A 1 234 ? -43.217 -19.589 4.764 1.00 20.68 214 LEU A O 1
ATOM 1699 N N . ASN A 1 235 ? -42.751 -21.821 4.932 1.00 18.66 215 ASN A N 1
ATOM 1700 C CA . ASN A 1 235 ? -42.335 -21.735 6.337 1.00 18.81 215 ASN A CA 1
ATOM 1701 C C . ASN A 1 235 ? -41.101 -20.861 6.474 1.00 20.35 215 ASN A C 1
ATOM 1702 O O . ASN A 1 235 ? -41.038 -20.063 7.402 1.00 20.46 215 ASN A O 1
ATOM 1707 N N . ALA A 1 236 ? -40.111 -21.001 5.560 1.00 18.10 216 ALA A N 1
ATOM 1708 C CA . ALA A 1 236 ? -38.927 -20.165 5.614 1.00 16.91 216 ALA A CA 1
ATOM 1709 C C . ALA A 1 236 ? -39.332 -18.678 5.526 1.00 18.60 216 ALA A C 1
ATOM 1710 O O . ALA A 1 236 ? -38.813 -17.856 6.288 1.00 18.55 216 ALA A O 1
ATOM 1712 N N . VAL A 1 237 ? -40.237 -18.330 4.581 1.00 17.03 217 VAL A N 1
ATOM 1713 C CA . VAL A 1 237 ? -40.663 -16.926 4.432 1.00 16.47 217 VAL A CA 1
ATOM 1714 C C . VAL A 1 237 ? -41.303 -16.399 5.733 1.00 17.79 217 VAL A C 1
ATOM 1715 O O . VAL A 1 237 ? -40.990 -15.293 6.184 1.00 17.55 217 VAL A O 1
ATOM 1719 N N . SER A 1 238 ? -42.181 -17.200 6.329 1.00 18.58 218 SER A N 1
ATOM 1720 C CA A SER A 1 238 ? -42.857 -16.796 7.563 0.50 19.14 218 SER A CA 1
ATOM 1721 C CA B SER A 1 238 ? -42.864 -16.819 7.557 0.50 18.70 218 SER A CA 1
ATOM 1722 C C . SER A 1 238 ? -41.862 -16.634 8.704 1.00 20.76 218 SER A C 1
ATOM 1723 O O . SER A 1 238 ? -41.956 -15.675 9.479 1.00 20.69 218 SER A O 1
ATOM 1728 N N . ARG A 1 239 ? -40.903 -17.569 8.812 1.00 18.73 219 ARG A N 1
ATOM 1729 C CA . ARG A 1 239 ? -39.895 -17.510 9.874 1.00 18.41 219 ARG A CA 1
ATOM 1730 C C . ARG A 1 239 ? -38.932 -16.348 9.686 1.00 17.82 219 ARG A C 1
ATOM 1731 O O . ARG A 1 239 ? -38.554 -15.703 10.661 1.00 18.13 219 ARG A O 1
ATOM 1739 N N . VAL A 1 240 ? -38.568 -16.046 8.421 1.00 16.11 220 VAL A N 1
ATOM 1740 C CA . VAL A 1 240 ? -37.694 -14.900 8.150 1.00 15.79 220 VAL A CA 1
ATOM 1741 C C . VAL A 1 240 ? -38.398 -13.612 8.608 1.00 18.03 220 VAL A C 1
ATOM 1742 O O . VAL A 1 240 ? -37.782 -12.802 9.292 1.00 18.20 220 VAL A O 1
ATOM 1746 N N . GLU A 1 241 ? -39.687 -13.468 8.286 1.00 18.68 221 GLU A N 1
ATOM 1747 C CA . GLU A 1 241 ? -40.455 -12.271 8.685 1.00 19.85 221 GLU A CA 1
ATOM 1748 C C . GLU A 1 241 ? -40.411 -12.110 10.212 1.00 22.22 221 GLU A C 1
ATOM 1749 O O . GLU A 1 241 ? -40.118 -11.014 10.710 1.00 22.03 221 GLU A O 1
ATOM 1755 N N . ARG A 1 242 ? -40.629 -13.221 10.953 1.00 20.74 222 ARG A N 1
ATOM 1756 C CA . ARG A 1 242 ? -40.592 -13.130 12.412 1.00 21.01 222 ARG A CA 1
ATOM 1757 C C . ARG A 1 242 ? -39.177 -12.864 12.959 1.00 22.71 222 ARG A C 1
ATOM 1758 O O . ARG A 1 242 ? -39.054 -12.281 14.038 1.00 24.80 222 ARG A O 1
ATOM 1766 N N . ALA A 1 243 ? -38.137 -13.281 12.228 1.00 19.64 223 ALA A N 1
ATOM 1767 C CA . ALA A 1 243 ? -36.752 -13.133 12.667 1.00 20.98 223 ALA A CA 1
ATOM 1768 C C . ALA A 1 243 ? -36.197 -11.712 12.510 1.00 24.57 223 ALA A C 1
ATOM 1769 O O . ALA A 1 243 ? -35.290 -11.359 13.242 1.00 24.39 223 ALA A O 1
ATOM 1771 N N . LEU A 1 244 ? -36.689 -10.945 11.553 1.00 22.83 224 LEU A N 1
ATOM 1772 C CA . LEU A 1 244 ? -36.111 -9.622 11.241 1.00 22.99 224 LEU A CA 1
ATOM 1773 C C . LEU A 1 244 ? -35.935 -8.675 12.437 1.00 29.39 224 LEU A C 1
ATOM 1774 O O . LEU A 1 244 ? -34.822 -8.140 12.588 1.00 26.52 224 LEU A O 1
ATOM 1779 N N . PRO A 1 245 ? -36.922 -8.483 13.345 1.00 30.37 225 PRO A N 1
ATOM 1780 C CA . PRO A 1 245 ? -36.648 -7.606 14.506 1.00 32.20 225 PRO A CA 1
ATOM 1781 C C . PRO A 1 245 ? -35.612 -8.199 15.490 1.00 37.31 225 PRO A C 1
ATOM 1782 O O . PRO A 1 245 ? -35.229 -7.526 16.442 1.00 41.16 225 PRO A O 1
ATOM 1786 N N . LYS A 1 246 ? -35.122 -9.428 15.238 1.00 33.27 226 LYS A N 1
ATOM 1787 C CA . LYS A 1 246 ? -34.099 -10.106 16.057 1.00 33.13 226 LYS A CA 1
ATOM 1788 C C . LYS A 1 246 ? -32.753 -10.087 15.325 1.00 33.12 226 LYS A C 1
ATOM 1789 O O . LYS A 1 246 ? -31.727 -10.521 15.871 1.00 32.47 226 LYS A O 1
ATOM 1795 N N . LEU A 1 247 ? -32.765 -9.642 14.059 1.00 24.69 227 LEU A N 1
ATOM 1796 C CA . LEU A 1 247 ? -31.569 -9.660 13.267 1.00 22.38 227 LEU A CA 1
ATOM 1797 C C . LEU A 1 247 ? -30.777 -8.386 13.547 1.00 21.10 227 LEU A C 1
ATOM 1798 O O . LEU A 1 247 ? -31.238 -7.273 13.278 1.00 20.47 227 LEU A O 1
ATOM 1803 N N . THR A 1 248 ? -29.566 -8.579 14.070 1.00 18.68 228 THR A N 1
ATOM 1804 C CA . THR A 1 248 ? -28.669 -7.468 14.384 1.00 17.52 228 THR A CA 1
ATOM 1805 C C . THR A 1 248 ? -27.340 -7.569 13.647 1.00 18.01 228 THR A C 1
ATOM 1806 O O . THR A 1 248 ? -26.510 -6.648 13.726 1.00 18.29 228 THR A O 1
ATOM 1810 N N . VAL A 1 249 ? -27.107 -8.698 12.970 1.00 16.53 229 VAL A N 1
ATOM 1811 C CA . VAL A 1 249 ? -25.858 -8.948 12.304 1.00 15.79 229 VAL A CA 1
ATOM 1812 C C . VAL A 1 249 ? -25.604 -7.916 11.178 1.00 15.53 229 VAL A C 1
ATOM 1813 O O . VAL A 1 249 ? -26.541 -7.587 10.437 1.00 15.76 229 VAL A O 1
ATOM 1817 N N . PRO A 1 250 ? -24.355 -7.496 10.961 1.00 15.67 230 PRO A N 1
ATOM 1818 C CA . PRO A 1 250 ? -24.083 -6.637 9.798 1.00 14.64 230 PRO A CA 1
ATOM 1819 C C . PRO A 1 250 ? -24.399 -7.398 8.504 1.00 14.23 230 PRO A C 1
ATOM 1820 O O . PRO A 1 250 ? -24.126 -8.604 8.415 1.00 14.33 230 PRO A O 1
ATOM 1824 N N . PHE A 1 251 ? -24.959 -6.707 7.488 1.00 13.48 231 PHE A N 1
ATOM 1825 C CA . PHE A 1 251 ? -25.180 -7.402 6.251 1.00 13.39 231 PHE A CA 1
ATOM 1826 C C . PHE A 1 251 ? -25.089 -6.498 5.049 1.00 13.54 231 PHE A C 1
ATOM 1827 O O . PHE A 1 251 ? -25.346 -5.280 5.112 1.00 12.78 231 PHE A O 1
ATOM 1835 N N . LEU A 1 252 ? -24.737 -7.124 3.932 1.00 12.37 232 LEU A N 1
ATOM 1836 C CA . LEU A 1 252 ? -24.743 -6.586 2.584 1.00 12.33 232 LEU A CA 1
ATOM 1837 C C . LEU A 1 252 ? -25.837 -7.360 1.856 1.00 12.76 232 LEU A C 1
ATOM 1838 O O . LEU A 1 252 ? -25.818 -8.612 1.826 1.00 12.91 232 LEU A O 1
ATOM 1843 N N . LEU A 1 253 ? -26.735 -6.644 1.205 1.00 11.91 233 LEU A N 1
ATOM 1844 C CA . LEU A 1 253 ? -27.861 -7.213 0.486 1.00 11.85 233 LEU A CA 1
ATOM 1845 C C . LEU A 1 253 ? -27.793 -6.779 -0.947 1.00 12.29 233 LEU A C 1
ATOM 1846 O O . LEU A 1 253 ? -27.797 -5.560 -1.242 1.00 12.93 233 LEU A O 1
ATOM 1851 N N . LEU A 1 254 ? -27.760 -7.746 -1.862 1.00 11.59 234 LEU A N 1
ATOM 1852 C CA . LEU A 1 254 ? -27.699 -7.492 -3.304 1.00 11.45 234 LEU A CA 1
ATOM 1853 C C . LEU A 1 254 ? -28.973 -8.026 -3.917 1.00 11.36 234 LEU A C 1
ATOM 1854 O O . LEU A 1 254 ? -29.303 -9.184 -3.699 1.00 12.11 234 LEU A O 1
ATOM 1859 N N . GLN A 1 255 ? -29.627 -7.233 -4.765 1.00 11.25 235 GLN A N 1
ATOM 1860 C CA . GLN A 1 255 ? -30.914 -7.624 -5.311 1.00 10.97 235 GLN A CA 1
ATOM 1861 C C . GLN A 1 255 ? -31.139 -7.056 -6.690 1.00 12.48 235 GLN A C 1
ATOM 1862 O O . GLN A 1 255 ? -30.884 -5.864 -6.916 1.00 12.56 235 GLN A O 1
ATOM 1868 N N . GLY A 1 256 ? -31.621 -7.894 -7.609 1.00 11.60 236 GLY A N 1
ATOM 1869 C CA . GLY A 1 256 ? -31.979 -7.437 -8.946 1.00 12.76 236 GLY A CA 1
ATOM 1870 C C . GLY A 1 256 ? -33.391 -6.908 -8.974 1.00 13.83 236 GLY A C 1
ATOM 1871 O O . GLY A 1 256 ? -34.285 -7.438 -8.309 1.00 13.76 236 GLY A O 1
ATOM 1872 N N . SER A 1 257 ? -33.608 -5.832 -9.730 1.00 13.13 237 SER A N 1
ATOM 1873 C CA . SER A 1 257 ? -34.944 -5.247 -9.772 1.00 13.31 237 SER A CA 1
ATOM 1874 C C . SER A 1 257 ? -35.955 -6.058 -10.574 1.00 15.50 237 SER A C 1
ATOM 1875 O O . SER A 1 257 ? -37.155 -5.796 -10.469 1.00 17.25 237 SER A O 1
ATOM 1878 N N . ALA A 1 258 ? -35.495 -6.984 -11.441 1.00 14.04 238 ALA A N 1
ATOM 1879 C CA . ALA A 1 258 ? -36.406 -7.746 -12.304 1.00 13.65 238 ALA A CA 1
ATOM 1880 C C . ALA A 1 258 ? -36.378 -9.209 -11.911 1.00 14.23 238 ALA A C 1
ATOM 1881 O O . ALA A 1 258 ? -36.462 -10.090 -12.759 1.00 16.67 238 A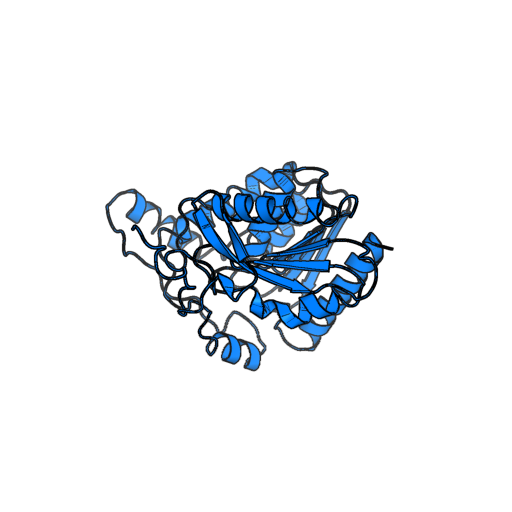LA A O 1
ATOM 1883 N N . ASP A 1 259 ? -36.225 -9.489 -10.633 1.00 13.40 239 ASP A N 1
ATOM 1884 C CA . ASP A 1 259 ? -36.139 -10.853 -10.096 1.00 12.87 239 ASP A CA 1
ATOM 1885 C C . ASP A 1 259 ? -37.547 -11.457 -9.988 1.00 15.27 239 ASP A C 1
ATOM 1886 O O . ASP A 1 259 ? -38.365 -10.973 -9.194 1.00 15.41 239 ASP A O 1
ATOM 1891 N N . ARG A 1 260 ? -37.821 -12.515 -10.767 1.00 13.44 240 ARG A N 1
ATOM 1892 C CA . ARG A 1 260 ? -39.117 -13.155 -10.755 1.00 14.49 240 ARG A CA 1
ATOM 1893 C C . ARG A 1 260 ? -39.207 -14.298 -9.767 1.00 16.61 240 ARG A C 1
ATOM 1894 O O . ARG A 1 260 ? -40.263 -14.956 -9.713 1.00 18.72 240 ARG A O 1
ATOM 1902 N N . LEU A 1 261 ? -38.118 -14.562 -9.012 1.00 14.36 241 LEU A N 1
ATOM 1903 C CA . LEU A 1 261 ? -38.088 -15.691 -8.085 1.00 13.61 241 LEU A CA 1
ATOM 1904 C C . LEU A 1 261 ? -38.099 -15.255 -6.640 1.00 16.07 241 LEU A C 1
ATOM 1905 O O . LEU A 1 261 ? -38.794 -15.858 -5.816 1.00 18.52 241 LEU A O 1
ATOM 1910 N N . CYS A 1 262 ? -37.316 -14.247 -6.285 1.00 13.22 242 CYS A N 1
ATOM 1911 C CA . CYS A 1 262 ? -37.320 -13.629 -4.939 1.00 13.53 242 CYS A CA 1
ATOM 1912 C C . CYS A 1 262 ? -37.637 -12.185 -5.201 1.00 15.43 242 CYS A C 1
ATOM 1913 O O . CYS A 1 262 ? -36.840 -11.449 -5.808 1.00 15.02 242 CYS A O 1
ATOM 1916 N N . ASP A 1 263 ? -38.851 -11.785 -4.823 1.00 14.86 243 ASP A N 1
ATOM 1917 C CA . ASP A 1 263 ? -39.358 -10.464 -5.143 1.00 14.64 243 ASP A CA 1
ATOM 1918 C C . ASP A 1 263 ? -38.526 -9.382 -4.502 1.00 14.21 243 ASP A C 1
ATOM 1919 O O . ASP A 1 263 ? -38.203 -9.450 -3.317 1.00 14.36 243 ASP A O 1
ATOM 1924 N N . SER A 1 264 ? -38.206 -8.344 -5.272 1.00 14.33 244 SER A N 1
ATOM 1925 C CA . SER A 1 264 ? -37.393 -7.246 -4.743 1.00 14.59 244 SER A CA 1
ATOM 1926 C C . SER A 1 264 ? -38.024 -6.562 -3.545 1.00 15.12 244 SER A C 1
ATOM 1927 O O . SER A 1 264 ? -37.313 -6.012 -2.700 1.00 15.24 244 SER A O 1
ATOM 1930 N N . LYS A 1 265 ? -39.358 -6.620 -3.425 1.00 14.80 245 LYS A N 1
ATOM 1931 C CA . LYS A 1 265 ? -40.044 -6.052 -2.243 1.00 14.71 245 LYS A CA 1
ATOM 1932 C C . LYS A 1 265 ? -39.473 -6.687 -0.959 1.00 15.79 245 LYS A C 1
ATOM 1933 O O . LYS A 1 265 ? -39.406 -6.013 0.079 1.00 15.73 245 LYS A O 1
ATOM 1939 N N . GLY A 1 266 ? -39.062 -7.957 -1.014 1.00 14.35 246 GLY A N 1
ATOM 1940 C CA . GLY A 1 266 ? -38.503 -8.601 0.173 1.00 14.82 246 GLY A CA 1
ATOM 1941 C C . GLY A 1 266 ? -37.175 -7.990 0.590 1.00 14.84 246 GLY A C 1
ATOM 1942 O O . GLY A 1 266 ? -36.884 -7.905 1.786 1.00 13.79 246 GLY A O 1
ATOM 1943 N N . ALA A 1 267 ? -36.353 -7.546 -0.380 1.00 13.69 247 ALA A N 1
ATOM 1944 C CA . ALA A 1 267 ? -35.083 -6.892 -0.055 1.00 14.20 247 ALA A CA 1
ATOM 1945 C C . ALA A 1 267 ? -35.353 -5.558 0.653 1.00 14.78 247 ALA A C 1
ATOM 1946 O O . ALA A 1 267 ? -34.706 -5.230 1.655 1.00 14.48 247 ALA A O 1
ATOM 1948 N N . TYR A 1 268 ? -36.350 -4.788 0.153 1.00 14.33 248 TYR A N 1
ATOM 1949 C CA . TYR A 1 268 ? -36.690 -3.524 0.814 1.00 14.59 248 TYR A CA 1
ATOM 1950 C C . TYR A 1 268 ? -37.252 -3.785 2.216 1.00 16.41 248 TYR A C 1
ATOM 1951 O O . TYR A 1 268 ? -36.944 -3.021 3.141 1.00 16.14 248 TYR A O 1
ATOM 1960 N N . LEU A 1 269 ? -38.016 -4.866 2.394 1.00 16.06 249 LEU A N 1
ATOM 1961 C CA . LEU A 1 269 ? -38.594 -5.225 3.699 1.00 16.57 249 LEU A CA 1
ATOM 1962 C C . LEU A 1 269 ? -37.475 -5.572 4.679 1.00 15.94 249 LEU A C 1
ATOM 1963 O O . LEU A 1 269 ? -37.510 -5.154 5.847 1.00 16.07 249 LEU A O 1
ATOM 1968 N N . LEU A 1 270 ? -36.471 -6.322 4.223 1.00 15.05 250 LEU A N 1
ATOM 1969 C CA . LEU A 1 270 ? -35.338 -6.670 5.061 1.00 15.69 250 LEU A CA 1
ATOM 1970 C C . LEU A 1 270 ? -34.572 -5.416 5.516 1.00 15.81 250 LEU A C 1
ATOM 1971 O O . LEU A 1 270 ? -34.241 -5.275 6.699 1.00 15.26 250 LEU A O 1
ATOM 1976 N N . MET A 1 271 ? -34.345 -4.465 4.590 1.00 14.90 251 MET A N 1
ATOM 1977 C CA . MET A 1 271 ? -33.646 -3.232 4.952 1.00 14.74 251 MET A CA 1
ATOM 1978 C C . MET A 1 271 ? -34.446 -2.468 5.976 1.00 17.26 251 MET A C 1
ATOM 1979 O O . MET A 1 271 ? -33.856 -1.809 6.846 1.00 18.45 251 MET A O 1
ATOM 1984 N N . GLU A 1 272 ? -35.789 -2.449 5.854 1.00 15.69 252 GLU A N 1
ATOM 1985 C CA . GLU A 1 272 ? -36.602 -1.694 6.787 1.00 16.85 252 GLU A CA 1
ATOM 1986 C C . GLU A 1 272 ? -36.726 -2.352 8.140 1.00 17.18 252 GLU A C 1
ATOM 1987 O O . GLU A 1 272 ? -36.733 -1.662 9.165 1.00 18.93 252 GLU A O 1
ATOM 1993 N N . LEU A 1 273 ? -36.945 -3.659 8.173 1.00 15.71 253 LEU A N 1
ATOM 1994 C CA . LEU A 1 273 ? -37.305 -4.319 9.423 1.00 17.21 253 LEU A CA 1
ATOM 1995 C C . LEU A 1 273 ? -36.159 -4.888 10.211 1.00 17.46 253 LEU A C 1
ATOM 1996 O O . LEU A 1 273 ? -36.343 -5.107 11.410 1.00 18.99 253 LEU A O 1
ATOM 2001 N N . ALA A 1 274 ? -35.005 -5.180 9.599 1.00 15.41 254 ALA A N 1
ATOM 2002 C CA . ALA A 1 274 ? -33.885 -5.714 10.394 1.00 16.53 254 ALA A CA 1
ATOM 2003 C C . ALA A 1 274 ? -33.405 -4.638 11.362 1.00 17.73 254 ALA A C 1
ATOM 2004 O O . ALA A 1 274 ? -33.406 -3.442 11.049 1.00 17.52 254 ALA A O 1
ATOM 2006 N N . LYS A 1 275 ? -32.926 -5.062 12.524 1.00 17.80 255 LYS A N 1
ATOM 2007 C CA . LYS A 1 275 ? -32.447 -4.114 13.513 1.00 19.55 255 LYS A CA 1
ATOM 2008 C C . LYS A 1 275 ? -30.985 -3.752 13.330 1.00 19.05 255 LYS A C 1
ATOM 2009 O O . LYS A 1 275 ? -30.516 -2.812 13.962 1.00 19.87 255 LYS A O 1
ATOM 2015 N N . SER A 1 276 ? -30.290 -4.460 12.446 1.00 16.64 256 SER A N 1
ATOM 2016 C CA A SER A 1 276 ? -28.861 -4.274 12.213 0.85 15.99 256 SER A CA 1
ATOM 2017 C CA B SER A 1 276 ? -28.869 -4.293 12.159 0.15 15.73 256 SER A CA 1
ATOM 2018 C C . SER A 1 276 ? -28.444 -2.831 12.057 1.00 17.34 256 SER A C 1
ATOM 2019 O O . SER A 1 276 ? -29.036 -2.080 11.266 1.00 16.72 256 SER A O 1
ATOM 2024 N N . GLN A 1 277 ? -27.416 -2.428 12.809 1.00 16.08 257 GLN A N 1
ATOM 2025 C CA . GLN A 1 277 ? -26.857 -1.083 12.714 1.00 16.52 257 GLN A CA 1
ATOM 2026 C C . GLN A 1 277 ? -26.028 -0.929 11.436 1.00 17.09 257 GLN A C 1
ATOM 2027 O O . GLN A 1 277 ? -25.767 0.212 11.016 1.00 17.08 257 GLN A O 1
ATOM 2033 N N . ASP A 1 278 ? -25.579 -2.057 10.833 1.00 15.89 258 ASP A N 1
ATOM 2034 C CA . ASP A 1 278 ? -24.761 -1.995 9.629 1.00 14.97 258 ASP A CA 1
ATOM 2035 C C . ASP A 1 278 ? -25.460 -2.764 8.531 1.00 14.22 258 ASP A C 1
ATOM 2036 O O . ASP A 1 278 ? -25.286 -3.984 8.430 1.00 14.70 258 ASP A O 1
ATOM 2041 N N . LYS A 1 279 ? -26.242 -2.066 7.713 1.00 14.03 259 LYS A N 1
ATOM 2042 C CA . LYS A 1 279 ? -27.013 -2.706 6.647 1.00 14.27 259 LYS A CA 1
ATOM 2043 C C . LYS A 1 279 ? -26.957 -1.878 5.399 1.00 13.93 259 LYS A C 1
ATOM 2044 O O . LYS A 1 279 ? -27.178 -0.662 5.445 1.00 14.26 259 LYS A O 1
ATOM 2050 N N . THR A 1 280 ? -26.639 -2.533 4.272 1.00 12.71 260 THR A N 1
ATOM 2051 C CA . THR A 1 280 ? -26.466 -1.907 2.974 1.00 12.42 260 THR A CA 1
ATOM 2052 C C . THR A 1 280 ? -27.218 -2.683 1.931 1.00 12.68 260 THR A C 1
ATOM 2053 O O . THR A 1 280 ? -27.109 -3.918 1.897 1.00 13.59 260 THR A O 1
ATOM 2057 N N . LEU A 1 281 ? -27.914 -1.974 1.047 1.00 12.03 261 LEU A N 1
ATOM 2058 C CA . LEU A 1 281 ? -28.624 -2.547 -0.092 1.00 12.56 261 LEU A CA 1
ATOM 2059 C C . LEU A 1 281 ? -28.058 -2.015 -1.394 1.00 12.43 261 LEU A C 1
ATOM 2060 O O . LEU A 1 281 ? -27.941 -0.800 -1.558 1.00 12.87 261 LEU A O 1
ATOM 2065 N N . LYS A 1 282 ? -27.813 -2.894 -2.352 1.00 12.20 262 LYS A N 1
ATOM 2066 C CA . LYS A 1 282 ? -27.463 -2.513 -3.704 1.00 12.20 262 LYS A CA 1
ATOM 2067 C C . LYS A 1 282 ? -28.464 -3.144 -4.622 1.00 12.63 262 LYS A C 1
ATOM 2068 O O . LYS A 1 282 ? -28.654 -4.357 -4.571 1.00 13.08 262 LYS A O 1
ATOM 2074 N N . ILE A 1 283 ? -29.113 -2.339 -5.434 1.00 12.71 263 ILE A N 1
ATOM 2075 C CA . ILE A 1 283 ? -30.066 -2.798 -6.435 1.00 12.32 263 ILE A CA 1
ATOM 2076 C C . ILE A 1 283 ? -29.383 -2.801 -7.788 1.00 13.08 263 ILE A C 1
ATOM 2077 O O . ILE A 1 283 ? -28.774 -1.794 -8.176 1.00 13.87 263 ILE A O 1
ATOM 2082 N N . TYR A 1 284 ? -29.578 -3.891 -8.535 1.00 12.64 264 TYR A N 1
ATOM 2083 C CA . TYR A 1 284 ? -29.077 -4.036 -9.905 1.00 13.87 264 TYR A CA 1
ATOM 2084 C C . TYR A 1 284 ? -30.249 -3.909 -10.835 1.00 13.30 264 TYR A C 1
ATOM 2085 O O . TYR A 1 284 ? -31.116 -4.793 -10.928 1.00 13.68 264 TYR A O 1
ATOM 2094 N N . GLU A 1 285 ? -30.302 -2.765 -11.505 1.00 14.05 265 GLU A N 1
ATOM 2095 C CA . GLU A 1 285 ? -31.437 -2.382 -12.309 1.00 14.39 265 GLU A CA 1
ATOM 2096 C C . GLU A 1 285 ? -31.565 -3.261 -13.548 1.00 15.24 265 GLU A C 1
ATOM 2097 O O . GLU A 1 285 ? -30.646 -3.308 -14.376 1.00 16.19 265 GLU A O 1
ATOM 2103 N N . GLY A 1 286 ? -32.702 -3.955 -13.655 1.00 14.84 266 GLY A N 1
ATOM 2104 C CA . GLY A 1 286 ? -32.970 -4.857 -14.772 1.00 14.25 266 GLY A CA 1
ATOM 2105 C C . GLY A 1 286 ? -32.446 -6.280 -14.594 1.00 15.26 266 GLY A C 1
ATOM 2106 O O . GLY A 1 286 ? -32.738 -7.145 -15.425 1.00 14.92 266 GLY A O 1
ATOM 2107 N N . ALA A 1 287 ? -31.699 -6.543 -13.528 1.00 13.60 267 ALA A N 1
ATOM 2108 C CA . ALA A 1 287 ? -31.091 -7.862 -13.352 1.00 13.42 267 ALA A CA 1
ATOM 2109 C C . ALA A 1 287 ? -32.070 -8.880 -12.847 1.00 13.91 267 ALA A C 1
ATOM 2110 O O . ALA A 1 287 ? -33.038 -8.562 -12.153 1.00 13.94 267 ALA A O 1
ATOM 2112 N N . TYR A 1 288 ? -31.792 -10.139 -13.211 1.00 12.74 268 TYR A N 1
ATOM 2113 C CA . TYR A 1 288 ? -32.643 -11.257 -12.808 1.00 12.39 268 TYR A CA 1
ATOM 2114 C C . TYR A 1 288 ? -32.180 -11.851 -11.480 1.00 13.42 268 TYR A C 1
ATOM 2115 O O . TYR A 1 288 ? -31.591 -11.138 -10.695 1.00 14.86 268 TYR A O 1
ATOM 2124 N N . HIS A 1 289 ? -32.459 -13.113 -11.200 1.00 12.39 269 HIS A N 1
ATOM 2125 C CA . HIS A 1 289 ? -32.233 -13.677 -9.889 1.00 11.67 269 HIS A CA 1
ATOM 2126 C C . HIS A 1 289 ? -30.786 -13.956 -9.520 1.00 12.53 269 HIS A C 1
ATOM 2127 O O . HIS A 1 289 ? -30.367 -13.674 -8.380 1.00 12.41 269 HIS A O 1
ATOM 2134 N N . VAL A 1 290 ? -30.049 -14.638 -10.393 1.00 12.33 270 VAL A N 1
ATOM 2135 C CA . VAL A 1 290 ? -28.749 -15.154 -10.012 1.00 11.82 270 VAL A CA 1
ATOM 2136 C C . VAL A 1 290 ? -27.696 -14.119 -10.281 1.00 13.24 270 VAL A C 1
ATOM 2137 O O . VAL A 1 290 ? -27.013 -14.153 -11.318 1.00 13.28 270 VAL A O 1
ATOM 2141 N N . LEU A 1 291 ? -27.578 -13.157 -9.348 1.00 11.86 271 LEU A N 1
ATOM 2142 C CA . LEU A 1 291 ? -26.712 -11.994 -9.585 1.00 12.18 271 LEU A CA 1
ATOM 2143 C C . LEU A 1 291 ? -25.247 -12.302 -9.785 1.00 12.35 271 LEU A C 1
ATOM 2144 O O . LEU A 1 291 ? -24.567 -11.587 -10.524 1.00 13.10 271 LEU A O 1
ATOM 2149 N N . HIS A 1 292 ? -24.759 -13.374 -9.154 1.00 11.90 272 HIS A N 1
ATOM 2150 C CA . HIS A 1 292 ? -23.370 -13.782 -9.292 1.00 11.78 272 HIS A CA 1
ATOM 2151 C C . HIS A 1 292 ? -23.141 -14.584 -10.573 1.00 12.83 272 HIS A C 1
ATOM 2152 O O . HIS A 1 292 ? -22.008 -14.995 -10.812 1.00 14.13 272 HIS A O 1
ATOM 2159 N N . LYS A 1 293 ? -24.198 -14.775 -11.389 1.00 12.76 273 LYS A N 1
ATOM 2160 C CA . LYS A 1 293 ? -24.078 -15.472 -12.678 1.00 12.71 273 LYS A CA 1
ATOM 2161 C C . LYS A 1 293 ? -24.934 -14.713 -13.701 1.00 14.59 273 LYS A C 1
ATOM 2162 O O . LYS A 1 293 ? -25.643 -15.325 -14.506 1.00 14.11 273 LYS A O 1
ATOM 2168 N N . GLU A 1 294 ? -24.841 -13.363 -13.658 1.00 13.96 274 GLU A N 1
ATOM 2169 C CA . GLU A 1 294 ? -25.654 -12.488 -14.500 1.00 13.31 274 GLU A CA 1
ATOM 2170 C C . GLU A 1 294 ? -24.807 -11.966 -15.645 1.00 15.08 274 GLU A C 1
ATOM 2171 O O . GLU A 1 294 ? -23.778 -12.559 -15.977 1.00 16.14 274 GLU A O 1
ATOM 2177 N N . LEU A 1 295 ? -25.260 -10.890 -16.298 1.00 14.79 275 LEU A N 1
ATOM 2178 C CA . LEU A 1 295 ? -24.443 -10.292 -17.347 1.00 15.85 275 LEU A CA 1
ATOM 2179 C C . LEU A 1 295 ? -23.108 -9.883 -16.721 1.00 17.74 275 LEU A C 1
ATOM 2180 O O . LEU A 1 295 ? -23.079 -9.518 -15.528 1.00 16.30 275 LEU A O 1
ATOM 2185 N N . PRO A 1 296 ? -21.988 -9.952 -17.476 1.00 19.35 276 PRO A N 1
ATOM 2186 C CA . PRO A 1 296 ? -20.677 -9.614 -16.884 1.00 20.32 276 PRO A CA 1
ATOM 2187 C C . PRO A 1 296 ? -20.612 -8.312 -16.116 1.00 23.00 276 PRO A C 1
ATOM 2188 O O . PRO A 1 296 ? -19.986 -8.272 -15.058 1.00 23.31 276 PRO A O 1
ATOM 2192 N N . GLU A 1 297 ? -21.262 -7.259 -16.599 1.00 19.74 277 GLU A N 1
ATOM 2193 C CA . GLU A 1 297 ? -21.215 -5.983 -15.905 1.00 20.53 277 GLU A CA 1
ATOM 2194 C C . GLU A 1 297 ? -21.803 -6.109 -14.505 1.00 21.15 277 GLU A C 1
ATOM 2195 O O . GLU A 1 297 ? -21.307 -5.491 -13.561 1.00 22.12 277 GLU A O 1
ATOM 2201 N N . VAL A 1 298 ? -22.853 -6.924 -14.362 1.00 16.81 278 VAL A N 1
ATOM 2202 C CA . VAL A 1 298 ? -23.481 -7.148 -13.066 1.00 15.36 278 VAL A CA 1
ATOM 2203 C C . VAL A 1 298 ? -22.614 -8.073 -12.219 1.00 16.57 278 VAL A C 1
ATOM 2204 O O . VAL A 1 298 ? -22.268 -7.730 -11.083 1.00 16.99 278 VAL A O 1
ATOM 2208 N N . THR A 1 299 ? -22.229 -9.224 -12.771 1.00 15.80 279 THR A N 1
ATOM 2209 C CA . THR A 1 299 ? -21.427 -10.165 -12.016 1.00 16.44 279 THR A CA 1
ATOM 2210 C C . THR A 1 299 ? -20.122 -9.562 -11.519 1.00 16.60 279 THR A C 1
ATOM 2211 O O . THR A 1 299 ? -19.761 -9.782 -10.359 1.00 15.88 279 THR A O 1
ATOM 2215 N N . ASN A 1 300 ? -19.419 -8.797 -12.379 1.00 16.33 280 ASN A N 1
ATOM 2216 C CA . ASN A 1 300 ? -18.164 -8.191 -11.953 1.00 17.18 280 ASN A CA 1
ATOM 2217 C C . ASN A 1 300 ? -18.393 -7.236 -10.799 1.00 17.39 280 ASN A C 1
ATOM 2218 O O . ASN A 1 300 ? -17.578 -7.186 -9.869 1.00 17.55 280 ASN A O 1
ATOM 2223 N N . SER A 1 301 ? -19.484 -6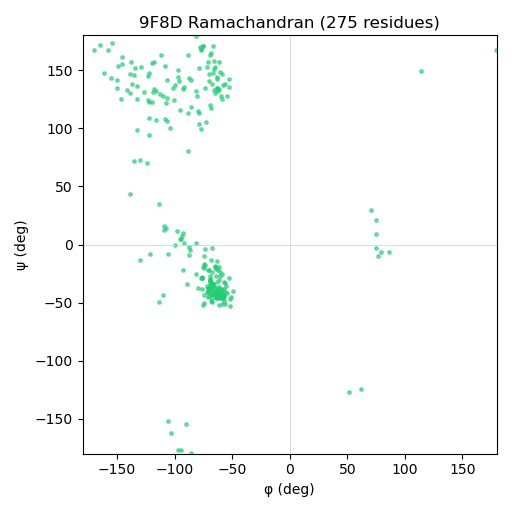.460 -10.871 1.00 16.40 281 SER A N 1
ATOM 2224 C CA . SER A 1 301 ? -19.847 -5.563 -9.776 1.00 15.56 281 SER A CA 1
ATOM 2225 C C . SER A 1 301 ? -20.162 -6.335 -8.495 1.00 16.96 281 SER A C 1
ATOM 2226 O O . SER A 1 301 ? -19.676 -5.962 -7.422 1.00 15.96 281 SER A O 1
ATOM 2229 N N . VAL A 1 302 ? -20.961 -7.412 -8.587 1.00 15.42 282 VAL A N 1
ATOM 2230 C CA . VAL A 1 302 ? -21.308 -8.214 -7.410 1.00 14.10 282 VAL A CA 1
ATOM 2231 C C . VAL A 1 302 ? -20.023 -8.716 -6.733 1.00 15.36 282 VAL A C 1
ATOM 2232 O O . VAL A 1 302 ? -19.878 -8.610 -5.507 1.00 15.05 282 VAL A O 1
ATOM 2236 N N . PHE A 1 303 ? -19.095 -9.295 -7.516 1.00 14.65 283 PHE A N 1
ATOM 2237 C CA . PHE A 1 303 ? -17.864 -9.791 -6.923 1.00 14.44 283 PHE A CA 1
ATOM 2238 C C . PHE A 1 303 ? -17.089 -8.644 -6.302 1.00 17.48 283 PHE A C 1
ATOM 2239 O O . PHE A 1 303 ? -16.616 -8.798 -5.178 1.00 16.67 283 PHE A O 1
ATOM 2247 N N . HIS A 1 304 ? -16.992 -7.498 -6.995 1.00 15.32 284 HIS A N 1
ATOM 2248 C CA . HIS A 1 304 ? -16.235 -6.380 -6.449 1.00 16.08 284 HIS A CA 1
ATOM 2249 C C . HIS A 1 304 ? -16.843 -5.861 -5.136 1.00 16.17 284 HIS A C 1
ATOM 2250 O O . HIS A 1 304 ? -16.107 -5.567 -4.178 1.00 17.33 284 HIS A O 1
ATOM 2257 N N . GLU A 1 305 ? -18.181 -5.749 -5.082 1.00 14.32 285 GLU A N 1
ATOM 2258 C CA . GLU A 1 305 ? -18.849 -5.213 -3.902 1.00 15.65 285 GLU A CA 1
ATOM 2259 C C . GLU A 1 305 ? -18.723 -6.120 -2.727 1.00 16.31 285 GLU A C 1
ATOM 2260 O O . GLU A 1 305 ? -18.538 -5.655 -1.595 1.00 16.67 285 GLU A O 1
ATOM 2266 N N . ILE A 1 306 ? -18.804 -7.436 -2.957 1.00 14.86 286 ILE A N 1
ATOM 2267 C CA . ILE A 1 306 ? -18.622 -8.379 -1.870 1.00 14.08 286 ILE A CA 1
ATOM 2268 C C . ILE A 1 306 ? -17.180 -8.309 -1.376 1.00 16.28 286 ILE A C 1
ATOM 2269 O O . ILE A 1 306 ? -16.935 -8.308 -0.161 1.00 16.81 286 ILE A O 1
ATOM 2274 N N . ASN A 1 307 ? -16.220 -8.231 -2.306 1.00 15.72 287 ASN A N 1
ATOM 2275 C CA . ASN A 1 307 ? -14.802 -8.111 -1.973 1.00 16.73 287 ASN A CA 1
ATOM 2276 C C . ASN A 1 307 ? -14.594 -6.861 -1.068 1.00 19.11 287 ASN A C 1
ATOM 2277 O O . ASN A 1 307 ? -14.007 -6.970 0.018 1.00 20.08 287 ASN A O 1
ATOM 2282 N N . MET A 1 308 ? -15.107 -5.703 -1.490 1.00 17.30 288 MET A N 1
ATOM 2283 C CA . MET A 1 308 ? -14.931 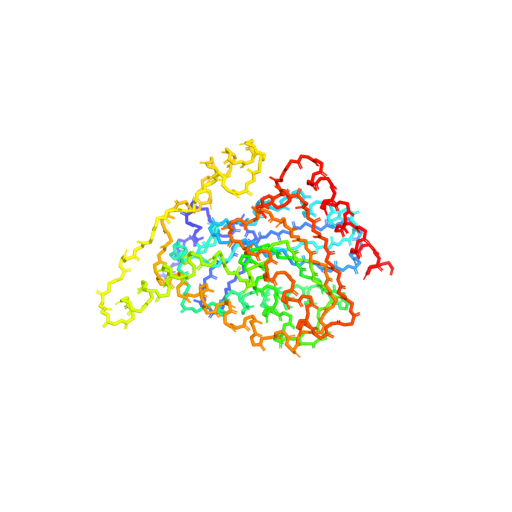-4.476 -0.704 1.00 17.63 288 MET A CA 1
ATOM 2284 C C . MET A 1 308 ? -15.577 -4.599 0.668 1.00 19.46 288 MET A C 1
ATOM 2285 O O . MET A 1 308 ? -14.993 -4.181 1.672 1.00 19.28 288 MET A O 1
ATOM 2290 N N . TRP A 1 309 ? -16.798 -5.129 0.709 1.00 17.03 289 TRP A N 1
ATOM 2291 C CA . TRP A 1 309 ? -17.549 -5.204 1.964 1.00 16.98 289 TRP A CA 1
ATOM 2292 C C . TRP A 1 309 ? -16.884 -6.102 2.996 1.00 17.69 289 TRP A C 1
ATOM 2293 O O . TRP A 1 309 ? -16.745 -5.745 4.172 1.00 18.12 289 TRP A O 1
ATOM 2304 N N . VAL A 1 310 ? -16.448 -7.278 2.549 1.00 16.77 290 VAL A N 1
ATOM 2305 C CA . VAL A 1 310 ? -15.782 -8.228 3.425 1.00 16.57 290 VAL A CA 1
ATOM 2306 C C . VAL A 1 310 ? -14.389 -7.709 3.809 1.00 19.13 290 VAL A C 1
ATOM 2307 O O . VAL A 1 310 ? -14.007 -7.828 4.991 1.00 20.36 290 VAL A O 1
ATOM 2311 N N . SER A 1 311 ? -13.648 -7.106 2.856 1.00 19.01 291 SER A N 1
ATOM 2312 C CA . SER A 1 311 ? -12.301 -6.573 3.120 1.00 19.68 291 SER A CA 1
ATOM 2313 C C . SER A 1 311 ? -12.378 -5.497 4.224 1.00 22.74 291 SER A C 1
ATOM 2314 O O . SER A 1 311 ? -11.515 -5.455 5.118 1.00 24.16 291 SER A O 1
ATOM 2317 N N . GLN A 1 312 ? -13.418 -4.646 4.176 1.00 20.34 292 GLN A N 1
ATOM 2318 C CA . GLN A 1 312 ? -13.606 -3.588 5.165 1.00 20.59 292 GLN A CA 1
ATOM 2319 C C . GLN A 1 312 ? -13.927 -4.134 6.548 1.00 23.74 292 GLN A C 1
ATOM 2320 O O . GLN A 1 312 ? -13.707 -3.407 7.531 1.00 27.09 292 GLN A O 1
ATOM 2326 N N . ARG A 1 313 ? -14.467 -5.357 6.646 1.00 19.62 293 ARG A N 1
ATOM 2327 C CA . ARG A 1 313 ? -14.899 -5.928 7.901 1.00 19.82 293 ARG A CA 1
ATOM 2328 C C . ARG A 1 313 ? -14.008 -7.067 8.393 1.00 21.79 293 ARG A C 1
ATOM 2329 O O . ARG A 1 313 ? -14.368 -7.741 9.357 1.00 21.81 293 ARG A O 1
ATOM 2337 N N . THR A 1 314 ? -12.818 -7.239 7.774 1.00 21.57 294 THR A N 1
ATOM 2338 C CA . THR A 1 314 ? -11.827 -8.259 8.156 1.00 22.98 294 THR A CA 1
ATOM 2339 C C . THR A 1 314 ? -10.437 -7.656 8.331 1.00 30.97 294 THR A C 1
ATOM 2340 O O . THR A 1 314 ? -9.554 -8.336 8.865 1.00 34.25 294 THR A O 1
ATOM 2344 N N . ALA A 1 315 ? -10.239 -6.415 7.875 1.00 29.45 295 ALA A N 1
ATOM 2345 C CA . ALA A 1 315 ? -8.980 -5.656 7.945 1.00 69.09 295 ALA A CA 1
ATOM 2346 C C . ALA A 1 315 ? -8.398 -5.527 9.363 1.00 109.45 295 ALA A C 1
ATOM 2347 O O . ALA A 1 315 ? -9.126 -5.563 10.355 1.00 74.14 295 ALA A O 1
#

Radius of gyration: 18.56 Å; Cα contacts (8 Å, |Δi|>4): 618; chains: 1; bounding box: 55×62×40 Å

Sequence (295 aa):
MPEESSPRRTPQSSIIPYQDLPHLVNADGQYLFCRYWAPTGTPKALIFVSHGAGEHSGRYEELARMLMMGLDLLVFAHDHVVGHGQSEGERMMVVVSDFHVFVRDVLQHVDSSMQKDYPGLPVVFLLGHSMGGAIAILTAAERPGHFAGMVLISSPLVLANPESSATTFKVLLAAKVLNSSVLPNLSSGPIDSSSVLSRNKTEVDIYNSSDPLICRAGLKVCCFGIQLLNAVSSRVERALPKLTVPFLLLQGSADRLCDSKGAYLLMELAKSSQDKTLKIYEGAYHVLHKELPEVTNSVFHEINMWVSQRTA

Nearest PDB structures (foldseek):
  3jw8-assembly1_A  TM=9.828E-01  e=4.037E-59  Homo sapiens
  7l4t-assembly1_A  TM=9.807E-01  e=2.053E-59  Homo sapiens
  8ptr-assembly1_A  TM=9.817E-01  e=1.079E-58  Homo sapiens
  6bq0-assembly1_B  TM=9.841E-01  e=5.333E-58  Homo sapiens
  7l4u-assembly1_A  TM=9.852E-01  e=5.015E-58  Homo sapiens

Secondary structure (DSSP, 8-state):
---PPPPPB-TTS-BGGGS-EEE-TTS-EEEEEEE--SS--SEEEEEE--TT--GGGGHHHHHHHHTTTEEEEEEPPTTSTTS-SSTT--S-THHHHHHHHHHHHHHHHHSTT--EEEEEETHHHHHHHHHHHHSTTT-SEEEEES-SSSB-HHHHHHHHHHHHHHHHS--TT-B-PPP-GGGS-S-HHHHHHHHH-TTS--SPPBHHHHHHHHHHHHHHHHHGGG--S-EEEEEETT-SSB-HHHHHHHHHH---SSEEEEEETT--S-GGGS-HHHHHHHHHHHHHHHHHTT-

GO terms:
  GO:0046464 acylglycerol catabolic process (P, IDA)
  GO:0047372 monoacylglycerol lipase activity (F, IDA)
  GO:0042803 protein homodimerization activity (F, IPI)
  GO:0004622 phosphatidylcholine lysophospholipase A1 activity (F, TAS)
  GO:0006629 lipid metabolic process (P, TAS)
  GO:0006954 inflammatory response (P, TAS)
  GO:0005789 endoplasmic reticulum membrane (C, TAS)
  GO:0005886 plasma membrane (C, TAS)
  GO:0019369 arachidonate metabolic process (P, TAS)
  GO:0047372 monoacylglycerol lipase activity (F, TAS)
  GO:0005515 protein binding (F, IPI)

Foldseek 3Di:
DDDDDDADFFPVRHGCVVADWDQAPVRWIWGKDKDAEPDQALAEEEEFEDAQAFDVVCVVLCNLVNVLRYIYMYTGFDQAFRIHHPHLDDPALCSRLRVVVVVVVVVCVVRPPHAYEYEYAACRQLSRLLNCLVPPPRHQEYEYALYAQDFQVVVLVVLVVVLVVCVVDPDQADFAAFDPLVQAEVPVVVSVVQVVDPRGDRGTNGSNSVVNSNVSNVSSLVSQCSAAHAYEYEEECSENTRHVVRVVVSVPRHPHPHYYYDYHYPTYRNQCSYPVVRNVVSSVVVSVVVSVSSD

B-factor: mean 23.74, std 12.45, range [6.7, 109.45]

Organism: Homo sapiens (NCBI:txid9606)

InterPro domains:
  IPR000073 Alpha/beta hydrolase fold-1 [PR00111] (69-84)
  IPR000073 Alpha/beta hydrolase fold-1 [PR00111] (118-131)
  IPR000073 Alpha/beta hydrolase fold-1 [PR00111] (132-145)
  IPR000073 Alpha/beta hydrolase fold-1 [PR00111] (231-245)
  IPR022742 Alpha/beta hydrolase domain-containing protein 17C-like [PF12146] (40-275)
  IPR029058 Alpha/Beta hydrolase fold [G3DSA:3.40.50.1820] (1-303)
  IPR029058 Alpha/Beta hydrolase fold [SSF53474] (21-282)
  IPR051044 Monoacylglycerol and Diacylglycerol Lipase [PTHR11614] (24-294)